Protein AF-A0A094FF35-F1 (afdb_monomer_lite)

Structure (mmCIF, N/CA/C/O backbone):
data_AF-A0A094FF35-F1
#
_entry.id   AF-A0A094FF35-F1
#
loop_
_atom_site.group_PDB
_atom_site.id
_atom_site.type_symbol
_atom_site.label_atom_id
_atom_site.label_alt_id
_atom_site.label_comp_id
_atom_site.label_asym_id
_atom_site.label_entity_id
_atom_site.label_seq_id
_atom_site.pdbx_PDB_ins_code
_atom_site.Cartn_x
_atom_site.Cartn_y
_atom_site.Cartn_z
_atom_site.occupancy
_atom_site.B_iso_or_equiv
_atom_site.auth_seq_id
_atom_site.auth_comp_id
_atom_site.auth_asym_id
_atom_site.auth_atom_id
_atom_site.pdbx_PDB_model_num
ATOM 1 N N . MET A 1 1 ? 29.610 -7.986 -21.794 1.00 39.69 1 MET A N 1
ATOM 2 C CA . MET A 1 1 ? 28.383 -8.686 -21.351 1.00 39.69 1 MET A CA 1
ATOM 3 C C . MET A 1 1 ? 28.450 -9.015 -19.856 1.00 39.69 1 MET A C 1
ATOM 5 O O . MET A 1 1 ? 28.605 -10.167 -19.487 1.00 39.69 1 MET A O 1
ATOM 9 N N . ALA A 1 2 ? 28.342 -7.994 -19.000 1.00 33.25 2 ALA A N 1
ATOM 10 C CA . ALA A 1 2 ? 28.207 -8.123 -17.538 1.00 33.25 2 ALA A CA 1
ATOM 11 C C . ALA A 1 2 ? 26.961 -7.360 -17.018 1.00 33.25 2 ALA A C 1
ATOM 13 O O . ALA A 1 2 ? 26.784 -7.175 -15.821 1.00 33.25 2 ALA A O 1
ATOM 14 N N . GLU A 1 3 ? 26.089 -6.910 -17.932 1.00 39.88 3 GLU A N 1
ATOM 15 C CA . GLU A 1 3 ? 25.031 -5.916 -17.679 1.00 39.88 3 GLU A CA 1
ATOM 16 C C . GLU A 1 3 ? 23.636 -6.491 -17.375 1.00 39.88 3 GLU A C 1
ATOM 18 O O . GLU A 1 3 ? 22.687 -5.731 -17.229 1.00 39.88 3 GLU A O 1
ATOM 23 N N . LEU A 1 4 ? 23.484 -7.811 -17.229 1.00 45.28 4 LEU A N 1
ATOM 24 C CA . LEU A 1 4 ? 22.190 -8.424 -16.875 1.00 45.28 4 LEU A CA 1
ATOM 25 C C . LEU A 1 4 ? 22.216 -9.185 -15.543 1.00 45.28 4 LEU A C 1
ATOM 27 O O . LEU A 1 4 ? 21.201 -9.240 -14.858 1.00 45.28 4 LEU A O 1
ATOM 31 N N . ALA A 1 5 ? 23.370 -9.703 -15.114 1.00 39.41 5 ALA A N 1
ATOM 32 C CA . ALA A 1 5 ? 23.470 -10.453 -13.859 1.00 39.41 5 ALA A CA 1
ATOM 33 C C . ALA A 1 5 ? 23.354 -9.550 -12.613 1.00 39.41 5 ALA A C 1
ATOM 35 O O . ALA A 1 5 ? 22.704 -9.932 -11.641 1.00 39.41 5 ALA A O 1
ATOM 36 N N . ALA A 1 6 ? 23.912 -8.331 -12.660 1.00 43.16 6 ALA A N 1
ATOM 37 C CA . ALA A 1 6 ? 23.749 -7.338 -11.592 1.00 43.16 6 ALA A CA 1
ATOM 38 C C . ALA A 1 6 ? 22.295 -6.842 -11.482 1.00 43.16 6 ALA A C 1
ATOM 40 O O . ALA A 1 6 ? 21.809 -6.594 -10.382 1.00 43.16 6 ALA A O 1
ATOM 41 N N . SER A 1 7 ? 21.577 -6.777 -12.608 1.00 58.72 7 SER A N 1
ATOM 42 C CA . SER A 1 7 ? 20.158 -6.415 -12.656 1.00 58.72 7 SER A CA 1
ATOM 43 C C . SER A 1 7 ? 19.282 -7.505 -12.039 1.00 58.72 7 SER A C 1
ATOM 45 O O . SER A 1 7 ? 18.402 -7.191 -11.251 1.00 58.72 7 SER A O 1
ATOM 47 N N . VAL A 1 8 ? 19.555 -8.787 -12.316 1.00 58.72 8 VAL A N 1
ATOM 48 C CA . 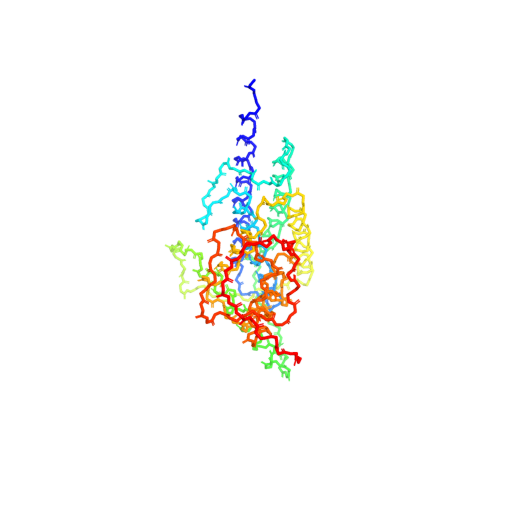VAL A 1 8 ? 18.803 -9.909 -11.719 1.00 58.72 8 VAL A CA 1
ATOM 49 C C . VAL A 1 8 ? 19.046 -10.010 -10.210 1.00 58.72 8 VAL A C 1
ATOM 51 O O . VAL A 1 8 ? 18.090 -10.168 -9.453 1.00 58.72 8 VAL A O 1
ATOM 54 N N . LEU A 1 9 ? 20.295 -9.853 -9.751 1.00 58.72 9 LEU A N 1
ATOM 55 C CA . LEU A 1 9 ? 20.605 -9.846 -8.315 1.00 58.72 9 LEU A CA 1
ATOM 56 C C . LEU A 1 9 ? 19.977 -8.632 -7.606 1.00 58.72 9 LEU A C 1
ATOM 58 O O . LEU A 1 9 ? 19.455 -8.763 -6.500 1.00 58.72 9 LEU A O 1
ATOM 62 N N . GLY A 1 10 ? 19.972 -7.467 -8.266 1.00 75.94 10 GLY A N 1
ATOM 63 C CA . GLY A 1 10 ? 19.306 -6.260 -7.781 1.00 75.94 10 GLY A CA 1
ATOM 64 C C . GLY A 1 10 ? 17.789 -6.427 -7.664 1.00 75.94 10 GLY A C 1
ATOM 65 O O . GLY A 1 10 ? 17.227 -6.098 -6.625 1.00 75.94 10 GLY A O 1
ATOM 66 N N . ILE A 1 11 ? 17.134 -7.002 -8.679 1.00 82.25 11 ILE A N 1
ATOM 67 C CA . ILE A 1 11 ? 15.680 -7.239 -8.692 1.00 82.25 11 ILE A CA 1
ATOM 68 C C . ILE A 1 11 ? 15.272 -8.262 -7.628 1.00 82.25 11 ILE A C 1
ATOM 70 O O . ILE A 1 11 ? 14.310 -8.027 -6.901 1.00 82.25 11 ILE A O 1
ATOM 74 N N . ALA A 1 12 ? 16.029 -9.352 -7.464 1.00 83.75 12 ALA A N 1
ATOM 75 C CA . ALA A 1 12 ? 15.788 -10.308 -6.383 1.00 83.75 12 ALA A CA 1
ATOM 76 C C . ALA A 1 12 ? 15.905 -9.641 -4.997 1.00 83.75 12 ALA A C 1
ATOM 78 O O . ALA A 1 12 ? 15.113 -9.925 -4.096 1.00 83.75 12 ALA A O 1
ATOM 79 N N . GLY A 1 13 ? 16.848 -8.704 -4.840 1.00 84.88 13 GLY A N 1
ATOM 80 C CA . GLY A 1 13 ? 16.961 -7.858 -3.652 1.00 84.88 13 GLY A CA 1
ATOM 81 C C . GLY A 1 13 ? 15.718 -6.993 -3.421 1.00 84.88 13 GLY A C 1
ATOM 82 O O . GLY A 1 13 ? 15.186 -6.983 -2.312 1.00 84.88 13 GLY A O 1
ATOM 83 N N . VAL A 1 14 ? 15.210 -6.328 -4.465 1.00 88.88 14 VAL A N 1
ATOM 84 C CA . VAL A 1 14 ? 13.964 -5.540 -4.406 1.00 88.88 14 VAL A CA 1
ATOM 85 C C . VAL A 1 14 ? 12.784 -6.420 -3.987 1.00 88.88 14 VAL A C 1
ATOM 87 O O . VAL A 1 14 ? 12.056 -6.061 -3.064 1.00 88.88 14 VAL A O 1
ATOM 90 N N . ALA A 1 15 ? 12.614 -7.585 -4.618 1.00 89.06 15 ALA A N 1
ATOM 91 C CA . ALA A 1 15 ? 11.530 -8.516 -4.314 1.00 89.06 15 ALA A CA 1
ATOM 92 C C . ALA A 1 15 ? 11.607 -9.041 -2.869 1.00 89.06 15 ALA A C 1
ATOM 94 O O . ALA A 1 15 ? 10.588 -9.126 -2.190 1.00 89.06 15 ALA A O 1
ATOM 95 N N . SER A 1 16 ? 12.808 -9.331 -2.360 1.00 89.88 16 SER A N 1
ATOM 96 C CA . SER A 1 16 ? 13.011 -9.739 -0.962 1.00 89.88 16 SER A CA 1
ATOM 97 C C . SER A 1 16 ? 12.598 -8.643 0.028 1.00 89.88 16 SER A C 1
ATOM 99 O O . SER A 1 16 ? 11.833 -8.895 0.961 1.00 89.88 16 SER A O 1
ATOM 101 N N . VAL A 1 17 ? 13.038 -7.399 -0.202 1.00 92.31 17 VAL A N 1
ATOM 102 C CA . VAL A 1 17 ? 12.645 -6.244 0.624 1.00 92.31 17 VAL A CA 1
ATOM 103 C C . VAL A 1 17 ? 11.133 -6.021 0.564 1.00 92.31 17 VAL A C 1
ATOM 105 O O . VAL A 1 17 ? 10.506 -5.804 1.598 1.00 92.31 17 VAL A O 1
ATOM 108 N N . LEU A 1 18 ? 10.532 -6.128 -0.624 1.00 93.62 18 LEU A N 1
ATOM 109 C CA . LEU A 1 18 ? 9.088 -6.024 -0.815 1.00 93.62 18 LEU A CA 1
ATOM 110 C C . LEU A 1 18 ? 8.329 -7.073 0.009 1.00 93.62 18 LEU A C 1
ATOM 112 O O . LEU A 1 18 ? 7.385 -6.721 0.707 1.00 93.62 18 LEU A O 1
ATOM 116 N N . GLN A 1 19 ? 8.735 -8.344 -0.038 1.00 93.31 19 GLN A N 1
ATOM 117 C CA . GLN A 1 19 ? 8.070 -9.407 0.725 1.00 93.31 19 GLN A CA 1
ATOM 118 C C . GLN A 1 19 ? 8.152 -9.154 2.233 1.00 93.31 19 GLN A C 1
ATOM 120 O O . GLN A 1 19 ? 7.152 -9.297 2.939 1.00 93.31 19 GLN A O 1
ATOM 125 N N . ASN A 1 20 ? 9.310 -8.700 2.721 1.00 93.19 20 ASN A N 1
ATOM 126 C CA . ASN A 1 20 ? 9.456 -8.310 4.121 1.00 93.19 20 ASN A CA 1
ATOM 127 C C . ASN A 1 20 ? 8.555 -7.121 4.474 1.00 93.19 20 ASN A C 1
ATOM 129 O O . ASN A 1 20 ? 7.891 -7.154 5.503 1.00 93.19 20 ASN A O 1
ATOM 133 N N . LEU A 1 21 ? 8.472 -6.101 3.616 1.00 94.81 21 LEU A N 1
ATOM 134 C CA . LEU A 1 21 ? 7.566 -4.968 3.810 1.00 94.81 21 LEU A CA 1
ATOM 135 C C . LEU A 1 21 ? 6.092 -5.408 3.856 1.00 94.81 21 LEU A C 1
ATOM 137 O O . LEU A 1 21 ? 5.350 -4.986 4.743 1.00 94.81 21 LEU A O 1
ATOM 141 N N . LEU A 1 22 ? 5.662 -6.280 2.940 1.00 93.25 22 LEU A N 1
ATOM 142 C CA . LEU A 1 22 ? 4.309 -6.841 2.953 1.00 93.25 22 LEU A CA 1
ATOM 143 C C . LEU A 1 22 ? 4.040 -7.631 4.242 1.00 93.25 22 LEU A C 1
ATOM 145 O O . LEU A 1 22 ? 2.919 -7.610 4.749 1.00 93.25 22 LEU A O 1
ATOM 149 N N . GLN A 1 23 ? 5.055 -8.288 4.807 1.00 91.31 23 GLN A N 1
ATOM 150 C CA . GLN A 1 23 ? 4.944 -8.913 6.121 1.00 91.31 23 GLN A CA 1
ATOM 151 C C . GLN A 1 23 ? 4.819 -7.875 7.246 1.00 91.31 23 GLN A C 1
ATOM 153 O O . GLN A 1 23 ? 3.962 -8.043 8.110 1.00 91.31 23 GLN A O 1
ATOM 158 N N . CYS A 1 24 ? 5.567 -6.767 7.202 1.00 91.19 24 CYS A N 1
ATOM 159 C CA . CYS A 1 24 ? 5.437 -5.683 8.180 1.00 91.19 24 CYS A CA 1
ATOM 160 C C . CYS A 1 24 ? 4.017 -5.096 8.210 1.00 91.19 24 CYS A C 1
ATOM 162 O O . CYS A 1 24 ? 3.502 -4.824 9.294 1.00 91.19 24 CYS A O 1
ATOM 164 N N . TYR A 1 25 ? 3.363 -4.932 7.051 1.00 91.88 25 TYR A N 1
ATOM 165 C CA . TYR A 1 25 ? 1.952 -4.529 6.996 1.00 91.88 25 TYR A CA 1
ATOM 166 C C . TYR A 1 25 ? 1.044 -5.551 7.688 1.00 91.88 25 TYR A C 1
ATOM 168 O O . TYR A 1 25 ? 0.202 -5.175 8.499 1.00 91.88 25 TYR A O 1
ATOM 176 N N . LYS A 1 26 ? 1.236 -6.852 7.442 1.00 88.06 26 LYS A N 1
ATOM 177 C CA . LYS A 1 26 ? 0.445 -7.903 8.109 1.00 88.06 26 LYS A CA 1
ATOM 178 C C . LYS A 1 26 ? 0.635 -7.901 9.622 1.00 88.06 26 LYS A C 1
ATOM 180 O O . LYS A 1 26 ? -0.338 -8.074 10.355 1.00 88.06 26 LYS A O 1
ATOM 185 N N . ASP A 1 27 ? 1.865 -7.706 10.084 1.00 85.62 27 ASP A N 1
ATOM 186 C CA . ASP A 1 27 ? 2.181 -7.639 11.510 1.00 85.62 27 ASP A CA 1
ATOM 187 C C . ASP A 1 27 ? 1.514 -6.416 12.160 1.00 85.62 27 ASP A C 1
ATOM 189 O O . ASP A 1 27 ? 0.909 -6.551 13.225 1.00 85.62 27 ASP A O 1
ATOM 193 N N . PHE A 1 28 ? 1.489 -5.275 11.461 1.00 85.38 28 PHE A N 1
ATOM 194 C CA . PHE A 1 28 ? 0.784 -4.059 11.886 1.00 85.38 28 PHE A CA 1
ATOM 195 C C . PHE A 1 28 ? -0.724 -4.288 12.037 1.00 85.38 28 PHE A C 1
ATOM 197 O O . PHE A 1 28 ? -1.351 -3.834 12.993 1.00 85.38 28 PHE A O 1
ATOM 204 N N . LEU A 1 29 ? -1.325 -5.051 11.121 1.00 79.00 29 LEU A N 1
ATOM 205 C CA . LEU A 1 29 ? -2.755 -5.371 11.139 1.00 79.00 29 LEU A CA 1
ATOM 206 C C . LEU A 1 29 ? -3.130 -6.468 12.146 1.00 79.00 29 LEU A C 1
ATOM 208 O O . LEU A 1 29 ? -4.313 -6.661 12.435 1.00 79.00 29 LEU A O 1
ATOM 212 N N . ARG A 1 30 ? -2.150 -7.194 12.698 1.00 73.62 30 ARG A N 1
ATOM 213 C CA . ARG A 1 30 ? -2.378 -8.262 13.686 1.00 73.62 30 ARG A CA 1
ATOM 214 C C . ARG A 1 30 ? -2.758 -7.720 15.070 1.00 73.62 30 ARG A C 1
ATOM 216 O O . ARG A 1 30 ? -3.175 -8.496 15.935 1.00 73.62 30 ARG A O 1
ATOM 223 N N . ALA A 1 31 ? -2.630 -6.413 15.266 1.00 58.03 31 ALA A N 1
ATOM 224 C CA . ALA A 1 31 ? -2.899 -5.702 16.503 1.00 58.03 31 ALA A CA 1
ATOM 225 C C . ALA A 1 31 ? -4.386 -5.875 16.940 1.00 58.03 31 ALA A C 1
ATOM 227 O O . ALA A 1 31 ? -5.308 -5.647 16.157 1.00 58.03 31 ALA A O 1
ATOM 228 N N . ARG A 1 32 ? -4.641 -6.341 18.180 1.00 58.00 32 ARG A N 1
ATOM 229 C CA . ARG A 1 32 ? -5.983 -6.706 18.699 1.00 58.00 32 ARG A CA 1
ATOM 230 C C . ARG A 1 32 ? -6.540 -5.710 19.721 1.00 58.00 32 ARG A C 1
ATOM 232 O O . ARG A 1 32 ? -5.800 -5.199 20.546 1.00 58.00 32 ARG A O 1
ATOM 239 N N . ASP A 1 33 ? -7.866 -5.529 19.678 1.00 54.97 33 ASP A N 1
ATOM 240 C CA . ASP A 1 33 ? -8.713 -4.719 20.576 1.00 54.97 33 ASP A CA 1
ATOM 241 C C . ASP A 1 33 ? -8.165 -3.323 20.918 1.00 54.97 33 ASP A C 1
ATOM 243 O O . ASP A 1 33 ? -8.129 -2.902 22.077 1.00 54.97 33 ASP A O 1
ATOM 247 N N . PHE A 1 34 ? -7.790 -2.580 19.880 1.00 61.25 34 PHE A N 1
ATOM 248 C CA . PHE A 1 34 ? -7.390 -1.185 20.004 1.00 61.25 34 PHE A CA 1
ATOM 249 C C . PHE A 1 34 ? -8.583 -0.214 19.975 1.00 61.25 34 PHE A C 1
ATOM 251 O O . PHE A 1 34 ? -9.673 -0.567 19.502 1.00 61.25 34 PHE A O 1
ATOM 258 N N . PRO A 1 35 ? -8.404 1.010 20.509 1.00 65.19 35 PRO A N 1
ATOM 259 C CA . PRO A 1 35 ? -9.403 2.070 20.433 1.00 65.19 35 PRO A CA 1
ATOM 260 C C . PRO A 1 35 ? -9.765 2.435 18.985 1.00 65.19 35 PRO A C 1
ATOM 262 O O . PRO A 1 35 ? -9.036 2.153 18.038 1.00 65.19 35 PRO A O 1
ATOM 265 N N . GLN A 1 36 ? -10.919 3.086 18.828 1.00 67.88 36 GLN A N 1
ATOM 266 C CA . GLN A 1 36 ? -11.499 3.499 17.544 1.00 67.88 36 GLN A CA 1
ATOM 267 C C . GLN A 1 36 ? -10.540 4.310 16.653 1.00 67.88 36 GLN A C 1
ATOM 269 O O . GLN A 1 36 ? -10.594 4.182 15.429 1.00 67.88 36 GLN A O 1
ATOM 274 N N . SER A 1 37 ? -9.647 5.110 17.242 1.00 67.25 37 SER A N 1
ATOM 275 C CA . SER A 1 37 ? -8.626 5.850 16.496 1.00 67.25 37 SER A CA 1
ATOM 276 C C . SER A 1 37 ? -7.696 4.922 15.708 1.00 67.25 37 SER A C 1
ATOM 278 O O . SER A 1 37 ? -7.440 5.168 14.527 1.00 67.25 37 SER A O 1
ATOM 280 N N . LEU A 1 38 ? -7.301 3.778 16.279 1.00 78.44 38 LEU A N 1
ATOM 281 C CA . LEU A 1 38 ? -6.446 2.819 15.583 1.00 78.44 38 LEU A CA 1
ATOM 282 C C . LEU A 1 38 ? -7.170 2.101 14.437 1.00 78.44 38 LEU A C 1
ATOM 284 O O . LEU A 1 38 ? -6.528 1.770 13.447 1.00 78.44 38 LEU A O 1
ATOM 288 N N . THR A 1 39 ? -8.493 1.905 14.491 1.00 82.38 39 THR A N 1
ATOM 289 C CA . THR A 1 39 ? -9.238 1.300 13.366 1.00 82.38 39 THR A CA 1
ATOM 290 C C . THR A 1 39 ? -9.018 2.084 12.070 1.00 82.38 39 THR A C 1
ATOM 292 O O . THR A 1 39 ? -8.869 1.491 11.000 1.00 82.38 39 THR A O 1
ATOM 295 N N . THR A 1 40 ? -8.965 3.416 12.162 1.00 86.94 40 THR A N 1
ATOM 296 C CA . THR A 1 40 ? -8.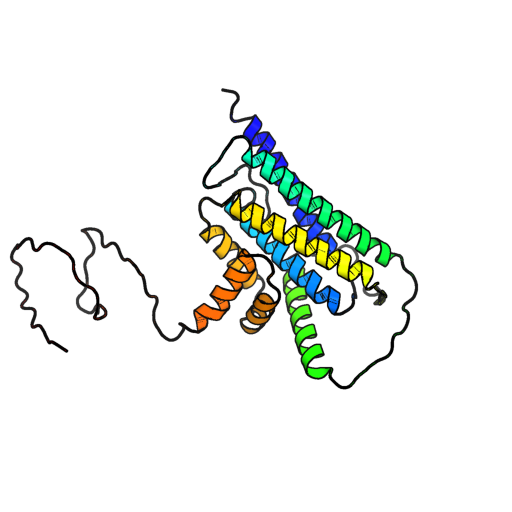658 4.291 11.024 1.00 86.94 40 THR A CA 1
ATOM 297 C C . THR A 1 40 ? -7.244 4.042 10.503 1.00 86.94 40 THR A C 1
ATOM 299 O O . THR A 1 40 ? -7.071 3.825 9.305 1.00 86.94 40 THR A O 1
ATOM 302 N N . LEU A 1 41 ? -6.253 3.998 11.396 1.00 88.50 41 LEU A N 1
ATOM 303 C CA . LEU A 1 41 ? -4.848 3.765 11.045 1.00 88.50 41 LEU A CA 1
ATOM 304 C C . LEU A 1 41 ? -4.623 2.372 10.449 1.00 88.50 41 LEU A C 1
ATOM 306 O O . LEU A 1 41 ? -3.909 2.224 9.462 1.00 88.50 41 LEU A O 1
ATOM 310 N N . MET A 1 42 ? -5.287 1.347 10.980 1.00 88.56 42 MET A N 1
ATOM 311 C CA . MET A 1 42 ? -5.258 -0.008 10.426 1.00 88.56 42 MET A CA 1
ATOM 312 C C . MET A 1 42 ? -5.876 -0.048 9.030 1.00 88.56 42 MET A C 1
ATOM 314 O O . MET A 1 42 ? -5.330 -0.682 8.128 1.00 88.56 42 MET A O 1
ATOM 318 N N . LEU A 1 43 ? -6.996 0.647 8.818 1.00 90.00 43 LEU A N 1
ATOM 319 C CA . LEU A 1 43 ? -7.605 0.723 7.495 1.00 90.00 43 LEU A CA 1
ATOM 320 C C . LEU A 1 43 ? -6.685 1.455 6.507 1.00 90.00 43 LEU A C 1
ATOM 322 O O . LEU A 1 43 ? -6.483 0.960 5.403 1.00 90.00 43 LEU A O 1
ATOM 326 N N . GLN A 1 44 ? -6.064 2.565 6.907 1.00 92.88 44 GLN A N 1
ATOM 327 C CA . GLN A 1 44 ? -5.063 3.267 6.096 1.00 92.88 44 GLN A CA 1
ATOM 328 C C . GLN A 1 44 ? -3.871 2.371 5.748 1.00 92.88 44 GLN A C 1
ATOM 330 O O . GLN A 1 44 ? -3.522 2.254 4.575 1.00 92.88 44 GLN A O 1
ATOM 335 N N . ALA A 1 45 ? -3.293 1.678 6.731 1.00 93.06 45 ALA A N 1
ATOM 336 C CA . ALA A 1 45 ? -2.202 0.730 6.511 1.00 93.06 45 ALA A CA 1
ATOM 337 C C . ALA A 1 45 ? -2.600 -0.390 5.538 1.00 93.06 45 ALA A C 1
ATOM 339 O O . ALA A 1 45 ? -1.812 -0.769 4.678 1.00 93.06 45 ALA A O 1
ATOM 340 N N . THR A 1 46 ? -3.845 -0.865 5.612 1.00 92.12 46 THR A N 1
ATOM 341 C CA . THR A 1 46 ? -4.383 -1.869 4.684 1.00 92.12 46 THR A CA 1
ATOM 342 C C . THR A 1 46 ? -4.496 -1.331 3.253 1.00 92.12 46 THR A C 1
ATOM 344 O O . THR A 1 46 ? -4.163 -2.019 2.288 1.00 92.12 46 THR A O 1
ATOM 347 N N . LEU A 1 47 ? -4.948 -0.084 3.088 1.00 94.25 47 LEU A N 1
ATOM 348 C CA . LEU A 1 47 ? -5.026 0.559 1.773 1.00 94.25 47 LEU A CA 1
ATOM 349 C C . LEU A 1 47 ? -3.632 0.796 1.177 1.00 94.25 47 LEU A C 1
ATOM 351 O O . LEU A 1 47 ? -3.459 0.607 -0.030 1.00 94.25 47 LEU A O 1
ATOM 355 N N . LEU A 1 48 ? -2.651 1.142 2.016 1.00 95.56 48 LEU A N 1
ATOM 356 C CA . LEU A 1 48 ? -1.240 1.277 1.643 1.00 95.56 48 LEU A CA 1
ATOM 357 C C . LEU A 1 48 ? -0.613 -0.072 1.270 1.00 95.56 48 LEU A C 1
ATOM 359 O O . LEU A 1 48 ? 0.129 -0.142 0.290 1.00 95.56 48 LEU A O 1
ATOM 363 N N . GLU A 1 49 ? -0.940 -1.150 1.986 1.00 94.75 49 GLU A N 1
ATOM 364 C CA . GLU A 1 49 ? -0.538 -2.512 1.621 1.00 94.75 49 GLU A CA 1
ATOM 365 C C . GLU A 1 49 ? -1.081 -2.876 0.231 1.00 94.75 49 GLU A C 1
ATOM 367 O O . GLU A 1 49 ? -0.326 -3.330 -0.630 1.00 94.75 49 GLU A O 1
ATOM 372 N N . ASN A 1 50 ? -2.373 -2.631 -0.021 1.00 93.88 50 ASN A N 1
ATOM 373 C CA . ASN A 1 50 ? -2.985 -2.902 -1.323 1.00 93.88 50 ASN A CA 1
ATOM 374 C C . ASN A 1 50 ? -2.356 -2.046 -2.437 1.00 93.88 50 ASN A C 1
ATOM 376 O O . ASN A 1 50 ? -2.089 -2.543 -3.529 1.00 93.88 50 ASN A O 1
ATOM 380 N N . SER A 1 51 ? -2.048 -0.779 -2.142 1.00 94.81 51 SER A N 1
ATOM 381 C CA . SER A 1 51 ? -1.362 0.137 -3.062 1.00 94.81 51 SER A CA 1
ATOM 382 C C . SER A 1 51 ? 0.042 -0.372 -3.399 1.00 94.81 51 SER A C 1
ATOM 384 O O . SER A 1 51 ? 0.384 -0.512 -4.574 1.00 94.81 51 SER A O 1
ATOM 386 N N . THR A 1 52 ? 0.807 -0.787 -2.388 1.00 96.06 52 THR A N 1
ATOM 387 C CA . THR A 1 52 ? 2.146 -1.377 -2.542 1.00 96.06 52 THR A CA 1
ATOM 388 C C . THR A 1 52 ? 2.110 -2.660 -3.371 1.00 96.06 52 THR A C 1
ATOM 390 O O . THR A 1 52 ? 2.923 -2.825 -4.279 1.00 96.06 52 THR A O 1
ATOM 393 N N . ARG A 1 53 ? 1.144 -3.552 -3.105 1.00 94.56 53 ARG A N 1
ATOM 394 C CA . ARG A 1 53 ? 0.943 -4.791 -3.869 1.00 94.56 53 ARG A CA 1
ATOM 395 C C . ARG A 1 53 ? 0.620 -4.498 -5.333 1.00 94.56 53 ARG A C 1
ATOM 397 O O . ARG A 1 53 ? 1.285 -5.024 -6.216 1.00 94.56 53 ARG A O 1
ATOM 404 N N . SER A 1 54 ? -0.339 -3.606 -5.585 1.00 94.44 54 SER A N 1
ATOM 405 C CA . SER A 1 54 ? -0.728 -3.229 -6.949 1.00 94.44 54 SER A CA 1
ATOM 406 C C . SER A 1 54 ? 0.419 -2.581 -7.732 1.00 94.44 54 SER A C 1
ATOM 408 O O . SER A 1 54 ? 0.596 -2.873 -8.912 1.00 94.44 54 SER A O 1
ATOM 410 N N . TRP A 1 55 ? 1.234 -1.744 -7.077 1.00 95.69 55 TRP A N 1
ATOM 411 C CA . TRP A 1 55 ? 2.446 -1.187 -7.677 1.00 95.69 55 TRP A CA 1
ATOM 412 C C . TRP A 1 55 ? 3.418 -2.307 -8.049 1.00 95.69 55 TRP A C 1
ATOM 414 O O . TRP A 1 55 ? 3.872 -2.363 -9.187 1.00 95.69 55 TRP A O 1
ATOM 424 N N . ALA A 1 56 ? 3.697 -3.221 -7.116 1.00 94.44 56 ALA A N 1
ATOM 425 C CA . ALA A 1 56 ? 4.643 -4.311 -7.316 1.00 94.44 56 ALA A CA 1
ATOM 426 C C . ALA A 1 56 ? 4.222 -5.281 -8.431 1.00 94.44 56 ALA A C 1
ATOM 428 O O . ALA A 1 56 ? 5.076 -5.723 -9.202 1.00 94.44 56 ALA A O 1
ATOM 429 N N . GLU A 1 57 ? 2.926 -5.579 -8.542 1.00 93.94 57 GLU A N 1
ATOM 430 C CA . GLU A 1 57 ? 2.358 -6.333 -9.664 1.00 93.94 57 GLU A CA 1
ATOM 431 C C . GLU A 1 57 ? 2.560 -5.581 -10.987 1.00 93.94 57 GLU A C 1
ATOM 433 O O . GLU A 1 57 ? 3.093 -6.140 -11.946 1.00 93.94 57 GLU A O 1
ATOM 438 N N . ALA A 1 58 ? 2.229 -4.286 -11.030 1.00 93.00 58 ALA A N 1
ATOM 439 C CA . ALA A 1 58 ? 2.337 -3.475 -12.242 1.00 93.00 58 ALA A CA 1
ATOM 440 C C . ALA A 1 58 ? 3.785 -3.271 -12.719 1.00 93.00 58 ALA A C 1
ATOM 442 O O . ALA A 1 58 ? 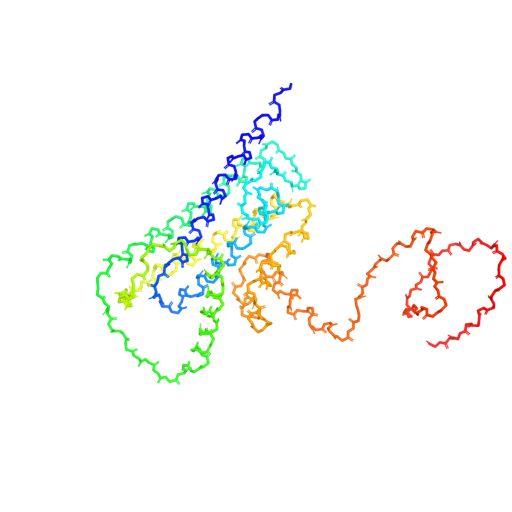4.045 -3.223 -13.922 1.00 93.00 58 ALA A O 1
ATOM 443 N N . VAL A 1 59 ? 4.750 -3.192 -11.796 1.00 93.25 59 VAL A N 1
ATOM 444 C CA . VAL A 1 59 ? 6.179 -3.163 -12.142 1.00 93.25 59 VAL A CA 1
ATOM 445 C C . VAL A 1 59 ? 6.778 -4.562 -12.324 1.00 93.25 59 VAL A C 1
ATOM 447 O O . VAL A 1 59 ? 7.974 -4.680 -12.571 1.00 93.25 59 VAL A O 1
ATOM 450 N N . GLY A 1 60 ? 5.988 -5.635 -12.238 1.00 89.81 60 GLY A N 1
ATOM 451 C CA . GLY A 1 60 ? 6.438 -7.001 -12.511 1.00 89.81 60 GLY A CA 1
ATOM 452 C C . GLY A 1 60 ? 7.395 -7.590 -11.470 1.00 89.81 60 GLY A C 1
ATOM 453 O O . GLY A 1 60 ? 8.145 -8.505 -11.802 1.00 89.81 60 GLY A O 1
ATOM 454 N N . LEU A 1 61 ? 7.382 -7.087 -10.232 1.00 90.94 61 LEU A N 1
ATOM 455 C CA . LEU A 1 61 ? 8.147 -7.644 -9.105 1.00 90.94 61 LEU A CA 1
ATOM 456 C C . LEU A 1 61 ? 7.444 -8.834 -8.448 1.00 90.94 61 LEU A C 1
ATOM 458 O O . LEU A 1 61 ? 8.072 -9.607 -7.724 1.00 90.94 61 LEU A O 1
ATOM 462 N N . MET A 1 62 ? 6.142 -8.979 -8.679 1.00 92.38 62 MET A N 1
ATOM 463 C CA . MET A 1 62 ? 5.350 -10.108 -8.212 1.00 92.38 62 MET A CA 1
ATOM 464 C C . MET A 1 62 ? 4.184 -10.390 -9.155 1.00 92.38 62 MET A C 1
ATOM 466 O O . MET A 1 62 ? 3.775 -9.516 -9.917 1.00 92.38 62 MET A O 1
ATOM 470 N N . ASP A 1 63 ? 3.670 -11.613 -9.115 1.00 88.75 63 ASP A N 1
ATOM 471 C CA . ASP A 1 63 ? 2.431 -11.972 -9.797 1.00 88.75 63 ASP A CA 1
ATOM 472 C C . ASP A 1 63 ? 1.203 -11.727 -8.907 1.00 88.75 63 ASP A C 1
ATOM 474 O O . ASP A 1 63 ? 1.311 -11.401 -7.723 1.00 88.75 63 ASP A O 1
ATOM 478 N N . HIS A 1 64 ? 0.019 -11.951 -9.477 1.00 84.81 64 HIS A N 1
ATOM 479 C CA . HIS A 1 64 ? -1.255 -11.787 -8.777 1.00 84.81 64 HIS A CA 1
ATOM 480 C C . HIS A 1 64 ? -1.431 -12.727 -7.567 1.00 84.81 64 HIS A C 1
ATOM 482 O O . HIS A 1 64 ? -2.279 -12.497 -6.708 1.00 84.81 64 HIS A O 1
ATOM 488 N N . SER A 1 65 ? -0.645 -13.806 -7.479 1.00 83.69 65 SER A N 1
ATOM 489 C CA . SER A 1 65 ? -0.688 -14.740 -6.349 1.00 83.69 65 SER A CA 1
ATOM 490 C C . SER A 1 65 ? 0.165 -14.286 -5.161 1.00 83.69 65 SER A C 1
ATOM 492 O O . SER A 1 65 ? 0.064 -14.867 -4.078 1.00 83.69 65 SER A O 1
ATOM 494 N N . GLY A 1 66 ? 1.001 -13.256 -5.330 1.00 82.75 66 GLY A N 1
ATOM 495 C CA . GLY A 1 66 ? 1.990 -12.873 -4.325 1.00 82.75 66 GLY A CA 1
ATOM 496 C C . GLY A 1 66 ? 3.393 -13.409 -4.586 1.00 82.75 66 GLY A C 1
ATOM 497 O O . GLY A 1 66 ? 4.305 -13.069 -3.827 1.00 82.75 66 GLY A O 1
ATOM 498 N N . ALA A 1 67 ? 3.586 -14.246 -5.609 1.00 86.50 67 ALA A N 1
ATOM 499 C CA . ALA A 1 67 ? 4.868 -14.887 -5.862 1.00 86.50 67 ALA A CA 1
ATOM 500 C C . ALA A 1 67 ? 5.853 -13.889 -6.491 1.00 86.50 67 ALA A C 1
ATOM 502 O O . ALA A 1 67 ? 5.466 -13.123 -7.375 1.00 86.50 67 ALA A O 1
ATOM 503 N N . PRO A 1 68 ? 7.126 -13.870 -6.052 1.00 87.44 68 PRO A N 1
ATOM 504 C CA . PRO A 1 68 ? 8.114 -12.942 -6.582 1.00 87.44 68 PRO A CA 1
ATOM 505 C C . PRO A 1 68 ? 8.423 -13.249 -8.050 1.00 87.44 68 PRO A C 1
ATOM 507 O O . PRO A 1 68 ? 8.591 -14.403 -8.447 1.00 87.44 68 PRO A O 1
ATOM 510 N N . LEU A 1 69 ? 8.561 -12.191 -8.838 1.00 85.88 69 LEU A N 1
ATOM 511 C CA . LEU A 1 69 ? 8.990 -12.229 -10.228 1.00 85.88 69 LEU A CA 1
ATOM 512 C C . LEU A 1 69 ? 10.339 -11.521 -10.364 1.00 85.88 69 LEU A C 1
ATOM 514 O O . LEU A 1 69 ? 10.685 -10.625 -9.598 1.00 85.88 69 LEU A O 1
ATOM 518 N N . ASN A 1 70 ? 11.106 -11.911 -11.378 1.00 80.88 70 ASN A N 1
ATOM 519 C CA . ASN A 1 70 ? 12.430 -11.345 -11.644 1.00 80.88 70 ASN A CA 1
ATOM 520 C C . ASN A 1 70 ? 12.385 -10.245 -12.718 1.00 80.88 70 ASN A C 1
ATOM 522 O O . ASN A 1 70 ? 13.306 -10.134 -13.528 1.00 80.88 70 ASN A O 1
ATOM 526 N N . MET A 1 71 ? 11.306 -9.456 -12.759 1.00 84.88 71 MET A N 1
ATOM 527 C CA . MET A 1 71 ? 11.132 -8.365 -13.721 1.00 84.88 71 MET A CA 1
ATOM 528 C C . MET A 1 71 ? 11.017 -7.013 -13.011 1.00 84.88 71 MET A C 1
ATOM 530 O O . MET A 1 71 ? 10.652 -6.930 -11.844 1.00 84.88 71 MET A O 1
ATOM 534 N N . PHE A 1 72 ? 11.364 -5.940 -13.723 1.00 88.62 72 PHE A N 1
ATOM 535 C CA . PHE A 1 72 ? 11.172 -4.570 -13.247 1.00 88.62 72 PHE A CA 1
ATOM 536 C C . PHE A 1 72 ? 10.748 -3.666 -14.413 1.00 88.62 72 PHE A C 1
ATOM 538 O O . PHE A 1 72 ? 11.564 -3.103 -15.145 1.00 88.62 72 PHE A O 1
ATOM 545 N N . LEU A 1 73 ? 9.438 -3.629 -14.646 1.00 89.81 73 LEU A N 1
ATOM 546 C CA . LEU A 1 73 ? 8.759 -3.077 -15.814 1.00 89.81 73 LEU A CA 1
ATOM 547 C C . LEU A 1 73 ? 8.323 -1.628 -15.575 1.00 89.81 73 LEU A C 1
ATOM 549 O O . LEU A 1 73 ? 7.142 -1.328 -15.411 1.00 89.81 73 LEU A O 1
ATOM 553 N N . ILE A 1 74 ? 9.291 -0.717 -15.605 1.00 90.94 74 ILE A N 1
ATOM 554 C CA . ILE A 1 74 ? 9.059 0.728 -15.454 1.00 90.94 74 ILE A CA 1
ATOM 555 C C . ILE A 1 74 ? 9.257 1.488 -16.772 1.00 90.94 74 ILE A C 1
ATOM 557 O O . ILE A 1 74 ? 9.927 0.990 -17.682 1.00 90.94 74 ILE A O 1
ATOM 561 N N . GLU A 1 75 ? 8.666 2.682 -16.877 1.00 86.94 75 GLU A N 1
ATOM 562 C CA . GLU A 1 75 ? 8.670 3.522 -18.092 1.00 86.94 75 GLU A CA 1
ATOM 563 C C . GLU A 1 75 ? 10.096 3.898 -18.543 1.00 86.94 75 GLU A C 1
ATOM 565 O O . GLU A 1 75 ? 10.429 3.807 -19.726 1.00 86.94 75 GLU A O 1
ATOM 570 N N . HIS A 1 76 ? 10.976 4.235 -17.593 1.00 84.06 76 HIS A N 1
ATOM 571 C CA . HIS A 1 76 ? 12.350 4.674 -17.863 1.00 84.06 76 HIS A CA 1
ATOM 572 C C . HIS A 1 76 ? 13.379 3.868 -17.056 1.00 84.06 76 HIS A C 1
ATOM 574 O O . HIS A 1 76 ? 13.872 4.362 -16.044 1.00 84.06 76 HIS A O 1
ATOM 580 N N . PRO A 1 77 ? 13.719 2.626 -17.451 1.00 82.88 77 PRO A N 1
ATOM 581 C CA . PRO A 1 77 ? 14.632 1.784 -16.685 1.00 82.88 77 PRO A CA 1
ATOM 582 C C . PRO A 1 77 ? 16.081 2.286 -16.772 1.00 82.88 77 PRO A C 1
ATOM 584 O O . PRO A 1 77 ? 16.667 2.353 -17.850 1.00 82.88 77 PRO A O 1
ATOM 587 N N . THR A 1 78 ? 16.683 2.580 -15.621 1.00 82.81 78 THR A N 1
ATOM 588 C CA . THR A 1 78 ? 18.122 2.840 -15.473 1.00 82.81 78 THR A CA 1
ATOM 589 C C . THR A 1 78 ? 18.767 1.768 -14.592 1.00 82.81 78 THR A C 1
ATOM 591 O O . THR A 1 78 ? 18.078 1.052 -13.859 1.00 82.81 78 THR A O 1
ATOM 594 N N . LYS A 1 79 ? 20.104 1.672 -14.625 1.00 73.19 79 LYS A N 1
ATOM 595 C CA . LYS A 1 79 ? 20.863 0.750 -13.760 1.00 73.19 79 LYS A CA 1
ATOM 596 C C . LYS A 1 79 ? 20.659 1.028 -12.266 1.00 73.19 79 LYS A C 1
ATOM 598 O O . LYS A 1 79 ? 20.750 0.107 -11.464 1.00 73.19 79 LYS A O 1
ATOM 603 N N . GLU A 1 80 ? 20.370 2.274 -11.902 1.00 84.69 80 GLU A N 1
ATOM 604 C CA . GLU A 1 80 ? 20.240 2.712 -10.509 1.00 84.69 80 GLU A CA 1
ATOM 605 C C . GLU A 1 80 ? 18.807 2.566 -9.982 1.00 84.69 80 GLU A C 1
ATOM 607 O O . GLU A 1 80 ? 18.602 2.467 -8.773 1.00 84.69 80 GLU A O 1
ATOM 612 N N . ASN A 1 81 ? 17.805 2.480 -10.865 1.00 88.00 81 ASN A N 1
ATOM 613 C CA . ASN A 1 81 ? 16.400 2.482 -10.452 1.00 88.00 81 ASN A CA 1
ATOM 614 C C . ASN A 1 81 ? 16.040 1.315 -9.529 1.00 88.00 81 ASN A C 1
ATOM 616 O O . ASN A 1 81 ? 15.325 1.517 -8.555 1.00 88.00 81 ASN A O 1
ATOM 620 N N . ALA A 1 82 ? 16.540 0.105 -9.800 1.00 86.25 82 ALA A N 1
ATOM 621 C CA . ALA A 1 82 ? 16.277 -1.047 -8.933 1.00 86.25 82 ALA A CA 1
ATOM 622 C C . ALA A 1 82 ? 16.881 -0.843 -7.532 1.00 86.25 82 ALA A C 1
ATOM 624 O O . ALA A 1 82 ? 16.255 -1.165 -6.525 1.00 86.25 82 ALA A O 1
ATOM 625 N N . GLN A 1 83 ? 18.072 -0.245 -7.451 1.00 88.00 83 GLN A N 1
ATOM 626 C CA . GLN A 1 83 ? 18.717 0.061 -6.177 1.00 88.00 83 GLN A CA 1
ATOM 627 C C . GLN A 1 83 ? 17.951 1.140 -5.404 1.00 88.00 83 GLN A C 1
ATOM 629 O O . GLN A 1 83 ? 17.716 0.981 -4.207 1.00 88.00 83 GLN A O 1
ATOM 634 N N . LEU A 1 84 ? 17.522 2.208 -6.078 1.00 90.69 84 LEU A N 1
ATOM 635 C CA . LEU A 1 84 ? 16.726 3.270 -5.464 1.00 90.69 84 LEU A CA 1
ATOM 636 C C . LEU A 1 84 ? 15.349 2.759 -5.014 1.00 90.69 84 LEU A C 1
ATOM 638 O O . LEU A 1 84 ? 14.903 3.093 -3.918 1.00 90.69 84 LEU A O 1
ATOM 642 N N . ALA A 1 85 ? 14.701 1.895 -5.799 1.00 92.06 85 ALA A N 1
ATOM 643 C CA . ALA A 1 85 ? 13.453 1.246 -5.408 1.00 92.06 85 ALA A CA 1
ATOM 644 C C . ALA A 1 85 ? 13.647 0.371 -4.159 1.00 92.06 85 ALA A C 1
ATOM 646 O O . ALA A 1 85 ? 12.884 0.498 -3.201 1.00 92.06 85 ALA A O 1
ATOM 647 N N . ALA A 1 86 ? 14.708 -0.446 -4.111 1.00 91.75 86 ALA A N 1
ATOM 648 C CA . ALA A 1 86 ? 15.048 -1.240 -2.928 1.00 91.75 86 ALA A CA 1
ATOM 649 C C . ALA A 1 86 ? 15.302 -0.361 -1.693 1.00 91.75 86 ALA A C 1
ATOM 651 O O . ALA A 1 86 ? 14.842 -0.694 -0.602 1.00 91.75 86 ALA A O 1
ATOM 652 N N . GLN A 1 87 ? 16.007 0.764 -1.845 1.00 93.25 87 GLN A N 1
ATOM 653 C CA . GLN A 1 87 ? 16.264 1.709 -0.753 1.00 93.25 87 GLN A CA 1
ATOM 654 C C . GLN A 1 87 ? 14.977 2.354 -0.237 1.00 93.25 87 GLN A C 1
ATOM 656 O O . GLN A 1 87 ? 14.772 2.414 0.976 1.00 93.25 87 GLN A O 1
ATOM 661 N N . THR A 1 88 ? 14.096 2.791 -1.138 1.00 95.44 88 THR A N 1
ATOM 662 C CA . THR A 1 88 ? 12.803 3.373 -0.769 1.00 95.44 88 THR A CA 1
ATOM 663 C C . THR A 1 88 ? 11.923 2.347 -0.058 1.00 95.44 88 THR A C 1
ATOM 665 O O . THR A 1 88 ? 11.428 2.631 1.030 1.00 95.44 88 THR A O 1
ATOM 668 N N . LEU A 1 89 ? 11.803 1.126 -0.589 1.00 95.81 89 LEU A N 1
ATOM 669 C CA . LEU A 1 89 ? 11.061 0.040 0.063 1.00 95.81 89 LEU A CA 1
ATOM 670 C C . LEU A 1 89 ? 11.667 -0.337 1.422 1.00 95.81 89 LEU A C 1
ATOM 672 O O . LEU A 1 89 ? 10.930 -0.533 2.382 1.00 95.81 89 LEU A O 1
ATOM 676 N N . SER A 1 90 ? 12.998 -0.367 1.541 1.00 95.19 90 SER A N 1
ATOM 677 C CA . SER A 1 90 ? 13.687 -0.636 2.814 1.00 95.19 90 SER A CA 1
ATOM 678 C C . SER A 1 90 ? 13.428 0.464 3.841 1.00 95.19 90 SER A C 1
ATOM 680 O O . SER A 1 90 ? 13.361 0.204 5.043 1.00 95.19 90 SER A O 1
ATOM 682 N N . HIS A 1 91 ? 13.291 1.711 3.388 1.00 97.00 91 HIS A N 1
ATOM 683 C CA . HIS A 1 91 ? 12.940 2.822 4.261 1.00 97.00 91 HIS A CA 1
ATOM 684 C C . HIS A 1 91 ? 11.508 2.674 4.780 1.00 97.00 91 HIS A C 1
ATOM 686 O O . HIS A 1 91 ? 11.297 2.758 5.989 1.00 97.00 91 HIS A O 1
ATOM 692 N N . ILE A 1 92 ? 10.555 2.358 3.898 1.00 97.19 92 ILE A N 1
ATOM 693 C CA . ILE A 1 92 ? 9.175 2.052 4.293 1.00 97.19 92 ILE A CA 1
ATOM 694 C C . ILE A 1 92 ? 9.154 0.872 5.276 1.00 97.19 92 ILE A C 1
ATOM 696 O O . ILE A 1 92 ? 8.516 0.953 6.322 1.00 97.19 92 ILE A O 1
ATOM 700 N N . GLN A 1 93 ? 9.900 -0.198 4.992 1.00 95.81 93 GLN A N 1
ATOM 701 C CA . GLN A 1 93 ? 10.001 -1.369 5.864 1.00 95.81 93 GLN A CA 1
ATOM 702 C C . GLN A 1 93 ? 10.491 -0.988 7.266 1.00 95.81 93 GLN A C 1
ATOM 704 O O . GLN A 1 93 ? 9.918 -1.431 8.257 1.00 95.81 93 GLN A O 1
ATOM 709 N N . ARG A 1 94 ? 11.524 -0.142 7.370 1.00 95.94 94 ARG A N 1
ATOM 710 C CA . ARG A 1 94 ? 12.046 0.327 8.661 1.00 95.94 94 ARG A CA 1
ATOM 711 C C . ARG A 1 94 ? 11.004 1.124 9.442 1.00 95.94 94 ARG A C 1
ATOM 713 O O . ARG A 1 94 ? 10.845 0.897 10.634 1.00 95.94 94 ARG A O 1
ATOM 720 N N . LEU A 1 95 ? 10.287 2.022 8.768 1.00 96.00 95 LEU A N 1
ATOM 721 C CA . LEU A 1 95 ? 9.200 2.793 9.371 1.00 96.00 95 LEU A CA 1
ATOM 722 C C . LEU A 1 95 ? 8.106 1.870 9.926 1.00 96.00 95 LEU A C 1
ATOM 724 O O . LEU A 1 95 ? 7.716 2.006 11.083 1.00 96.00 95 LEU A O 1
ATOM 728 N N . MET A 1 96 ? 7.676 0.883 9.137 1.00 94.56 96 MET A N 1
ATOM 729 C CA . MET A 1 96 ? 6.668 -0.090 9.562 1.00 94.56 96 MET A CA 1
ATOM 730 C C . MET A 1 96 ? 7.163 -1.001 10.693 1.00 94.56 96 MET A C 1
ATOM 732 O O . MET A 1 96 ? 6.400 -1.300 11.606 1.00 94.56 96 MET A O 1
ATOM 736 N N . ASN A 1 97 ? 8.435 -1.408 10.687 1.00 93.06 97 ASN A N 1
ATOM 737 C CA . ASN A 1 97 ? 9.028 -2.168 11.790 1.00 93.06 97 ASN A CA 1
ATOM 738 C C . ASN A 1 97 ? 9.019 -1.376 13.098 1.00 93.06 97 ASN A C 1
ATOM 740 O O . ASN A 1 97 ? 8.559 -1.900 14.104 1.00 93.06 97 ASN A O 1
ATOM 744 N N . ASN A 1 98 ? 9.436 -0.110 13.076 1.00 90.69 98 ASN A N 1
ATOM 745 C CA . ASN A 1 98 ? 9.410 0.746 14.265 1.00 90.69 98 ASN A CA 1
ATOM 746 C C . ASN A 1 98 ? 7.975 0.926 14.802 1.00 90.69 98 ASN A C 1
ATOM 748 O O . ASN A 1 98 ? 7.741 0.919 16.012 1.00 90.69 98 ASN A O 1
ATOM 752 N N . ALA A 1 99 ? 6.995 1.055 13.902 1.00 89.88 99 ALA A N 1
ATOM 753 C CA . ALA A 1 99 ? 5.585 1.097 14.275 1.00 89.88 99 ALA A CA 1
ATOM 754 C C . ALA A 1 99 ? 5.112 -0.223 14.908 1.00 89.88 99 ALA A C 1
ATOM 756 O O . ALA A 1 99 ? 4.410 -0.208 15.918 1.00 89.88 99 ALA A O 1
ATOM 757 N N . ASN A 1 100 ? 5.534 -1.366 14.363 1.00 87.88 100 ASN A N 1
ATOM 758 C CA . ASN A 1 100 ? 5.235 -2.685 14.921 1.00 87.88 100 ASN A CA 1
ATOM 759 C C . ASN A 1 100 ? 5.902 -2.914 16.279 1.00 87.88 100 ASN A C 1
ATOM 761 O O . ASN A 1 100 ? 5.291 -3.516 17.155 1.00 87.88 100 ASN A O 1
ATOM 765 N N . GLU A 1 101 ? 7.129 -2.436 16.477 1.00 87.12 101 GLU A N 1
ATOM 766 C CA . GLU A 1 101 ? 7.805 -2.449 17.778 1.00 87.12 101 GLU A CA 1
ATOM 767 C C . GLU A 1 101 ? 7.001 -1.651 18.804 1.00 87.12 101 GLU A C 1
ATOM 769 O O . GLU A 1 101 ? 6.664 -2.190 19.857 1.00 87.12 101 GLU A O 1
ATOM 774 N N . THR A 1 102 ? 6.575 -0.438 18.435 1.00 84.25 102 THR A N 1
ATOM 775 C CA . THR A 1 102 ? 5.706 0.396 19.276 1.00 84.25 102 THR A CA 1
ATOM 776 C C . THR A 1 102 ? 4.416 -0.351 19.622 1.00 84.25 102 THR A C 1
ATOM 778 O O . THR A 1 102 ? 4.060 -0.446 20.787 1.00 84.25 102 THR A O 1
ATOM 781 N N . LEU A 1 103 ? 3.735 -0.972 18.653 1.00 79.50 103 LEU A N 1
ATOM 782 C CA . LEU A 1 103 ? 2.527 -1.771 18.912 1.00 79.50 103 LEU A CA 1
ATOM 783 C C . LEU A 1 103 ? 2.793 -3.005 19.791 1.00 79.50 103 LEU A C 1
ATOM 785 O O . LEU A 1 103 ? 1.942 -3.391 20.596 1.00 79.50 103 LEU A O 1
ATOM 789 N N . ASN A 1 104 ? 3.963 -3.630 19.658 1.00 77.69 104 ASN A N 1
ATOM 790 C CA . ASN A 1 104 ? 4.333 -4.815 20.424 1.00 77.69 104 ASN A CA 1
ATOM 791 C C . ASN A 1 104 ? 4.591 -4.513 21.900 1.00 77.69 104 ASN A C 1
ATOM 793 O O . ASN A 1 104 ? 4.263 -5.356 22.732 1.00 77.69 104 ASN A O 1
ATOM 797 N N . GLU A 1 105 ? 5.106 -3.334 22.249 1.00 74.81 105 GLU A N 1
ATOM 798 C CA . GLU A 1 105 ? 5.282 -2.915 23.650 1.00 74.81 105 GLU A CA 1
ATOM 799 C C . GLU A 1 105 ? 3.956 -2.955 24.426 1.00 74.81 105 GLU A C 1
ATOM 801 O O . GLU A 1 105 ? 3.895 -3.372 25.585 1.00 74.81 105 GLU A O 1
ATOM 806 N N . TYR A 1 106 ? 2.855 -2.644 23.747 1.00 66.88 106 TYR A N 1
ATOM 807 C CA . TYR A 1 106 ? 1.518 -2.657 24.324 1.00 66.88 106 TYR A CA 1
ATOM 808 C C . TYR A 1 106 ? 0.887 -4.051 24.441 1.00 66.88 106 TYR A C 1
ATOM 810 O O . TYR A 1 106 ? -0.072 -4.220 25.196 1.00 66.88 106 TYR A O 1
ATOM 818 N N . ASN A 1 107 ? 1.449 -5.076 23.788 1.00 57.78 107 ASN A N 1
ATOM 819 C CA . ASN A 1 107 ? 1.066 -6.471 24.040 1.00 57.78 107 ASN A CA 1
ATOM 820 C C . ASN A 1 107 ? 1.489 -6.941 25.448 1.00 57.78 107 ASN A C 1
ATOM 822 O O . ASN A 1 107 ? 0.950 -7.934 25.948 1.00 57.78 107 ASN A O 1
ATOM 826 N N . PHE A 1 108 ? 2.423 -6.228 26.091 1.00 49.78 108 PHE A N 1
ATOM 827 C CA . PHE A 1 108 ? 2.984 -6.563 27.404 1.00 49.78 108 PHE A CA 1
ATOM 828 C C . PHE A 1 108 ? 2.508 -5.652 28.545 1.00 49.78 108 PHE A C 1
ATOM 830 O O . PHE A 1 108 ? 2.793 -5.950 29.704 1.00 49.78 108 PHE A O 1
ATOM 837 N N . ALA A 1 109 ? 1.760 -4.582 28.256 1.00 47.00 109 ALA A N 1
ATOM 838 C CA . ALA A 1 109 ? 1.241 -3.686 29.284 1.00 47.00 109 ALA A CA 1
ATOM 839 C C . ALA A 1 109 ? 0.021 -4.311 29.983 1.00 47.00 109 ALA A C 1
ATOM 841 O O . ALA A 1 109 ? -1.078 -4.418 29.432 1.00 47.00 109 ALA A O 1
ATOM 842 N N . GLU A 1 110 ? 0.245 -4.775 31.209 1.00 43.25 110 GLU A N 1
ATOM 843 C CA . GLU A 1 110 ? -0.782 -5.281 32.107 1.00 43.25 110 GLU A CA 1
ATOM 844 C C . GLU A 1 110 ? -1.716 -4.145 32.562 1.00 43.25 110 GLU A C 1
ATOM 846 O O . GLU A 1 110 ? -1.277 -3.037 32.858 1.00 43.25 110 GLU A O 1
ATOM 851 N N . GLU A 1 111 ? -3.005 -4.485 32.658 1.00 38.78 111 GLU A N 1
ATOM 852 C CA . GLU A 1 111 ? -4.084 -3.754 33.340 1.00 38.78 111 GLU A CA 1
ATOM 853 C C . GLU A 1 111 ? -4.931 -2.755 32.503 1.00 38.78 111 GLU A C 1
ATOM 855 O O . GLU A 1 111 ? -4.485 -1.667 32.129 1.00 38.78 111 GLU A O 1
ATOM 860 N N . PRO A 1 112 ? -6.221 -3.069 32.242 1.00 40.28 112 PRO A N 1
ATOM 861 C CA . PRO A 1 112 ? -7.151 -2.126 31.634 1.00 40.28 112 PRO A CA 1
ATOM 862 C C . PRO A 1 112 ? -7.507 -1.029 32.645 1.00 40.28 112 PRO A C 1
ATOM 864 O O . PRO A 1 112 ? -8.269 -1.264 33.586 1.00 40.28 112 PRO A O 1
ATOM 867 N N . ARG A 1 113 ? -7.025 0.200 32.435 1.00 41.44 113 ARG A N 1
ATOM 868 C CA . ARG A 1 113 ? -7.592 1.361 33.133 1.00 41.44 113 ARG A CA 1
ATOM 869 C C . ARG A 1 113 ? -8.978 1.641 32.560 1.00 41.44 113 ARG A C 1
ATOM 871 O O . ARG A 1 113 ? -9.127 2.058 31.414 1.00 41.44 113 ARG A O 1
ATOM 878 N N . ALA A 1 114 ? -10.001 1.358 33.360 1.00 39.56 114 ALA A N 1
ATOM 879 C CA . ALA A 1 114 ? -11.385 1.669 33.044 1.00 39.56 114 ALA A CA 1
ATOM 880 C C . ALA A 1 114 ? -11.541 3.185 32.844 1.00 39.56 114 ALA A C 1
ATOM 882 O O . ALA A 1 114 ? -11.415 3.950 33.797 1.00 39.56 114 ALA A O 1
ATOM 883 N N . LEU A 1 115 ? -11.831 3.616 31.614 1.00 41.22 115 LEU A N 1
ATOM 884 C CA . LEU A 1 115 ? -12.262 4.983 31.336 1.00 41.22 115 LEU A CA 1
ATOM 885 C C . LEU A 1 115 ? -13.718 5.001 30.875 1.00 41.22 115 LEU A C 1
ATOM 887 O O . LEU A 1 115 ? -14.177 4.166 30.095 1.00 41.22 115 LEU A O 1
ATOM 891 N N . ALA A 1 116 ? -14.440 5.930 31.495 1.00 38.91 116 ALA A N 1
ATOM 892 C CA . ALA A 1 116 ? -15.879 5.981 31.636 1.00 38.91 116 ALA A CA 1
ATOM 893 C C . ALA A 1 116 ? -16.622 6.222 30.316 1.00 38.91 116 ALA A C 1
ATOM 895 O O . ALA A 1 116 ? -16.217 7.015 29.470 1.00 38.91 116 ALA A O 1
ATOM 896 N N . HIS A 1 117 ? -17.773 5.560 30.200 1.00 40.38 117 HIS A N 1
ATOM 897 C CA . HIS A 1 117 ? -18.789 5.798 29.181 1.00 40.38 117 HIS A CA 1
ATOM 898 C C . HIS A 1 117 ? -19.251 7.265 29.200 1.00 40.38 117 HIS A C 1
ATOM 900 O O . HIS A 1 117 ? -20.053 7.650 30.048 1.00 40.38 117 HIS A O 1
ATOM 906 N N . ILE A 1 118 ? -18.827 8.062 28.218 1.00 39.69 118 ILE A N 1
ATOM 907 C CA . ILE A 1 118 ? -19.532 9.293 27.842 1.00 39.69 118 ILE A CA 1
ATOM 908 C C . ILE A 1 118 ? -20.469 8.922 26.694 1.00 39.69 118 ILE A C 1
ATOM 910 O O . ILE A 1 118 ? -20.086 8.867 25.530 1.00 39.69 118 ILE A O 1
ATOM 914 N N . ARG A 1 119 ? -21.706 8.572 27.054 1.00 47.47 119 ARG A N 1
ATOM 915 C CA . ARG A 1 119 ? -22.774 8.190 26.129 1.00 47.47 119 ARG A CA 1
ATOM 916 C C . ARG A 1 119 ? -23.765 9.342 26.005 1.00 47.47 119 ARG A C 1
ATOM 918 O O . ARG A 1 119 ? -24.643 9.451 26.8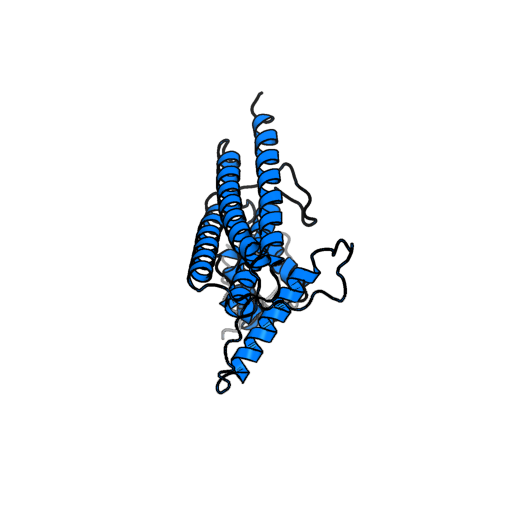52 1.00 47.47 119 ARG A O 1
ATOM 925 N N . SER A 1 120 ? -23.666 10.151 24.944 1.00 42.06 120 SER A N 1
ATOM 926 C CA . SER A 1 120 ? -24.847 10.876 24.424 1.00 42.06 120 SER A CA 1
ATOM 927 C C . SER A 1 120 ? -24.789 11.388 22.967 1.00 42.06 120 SER A C 1
ATOM 929 O O . SER A 1 120 ? -25.809 11.879 22.498 1.00 42.06 120 SER A O 1
ATOM 931 N N . SER A 1 121 ? -23.712 11.192 22.188 1.00 44.62 121 SER A N 1
ATOM 932 C CA . SER A 1 121 ? -23.686 11.504 20.732 1.00 44.62 121 SER A CA 1
ATOM 933 C C . SER A 1 121 ? -23.377 10.302 19.817 1.00 44.62 121 SER A C 1
ATOM 935 O O . SER A 1 121 ? -23.210 10.456 18.610 1.00 44.62 121 SER A O 1
ATOM 937 N N . LEU A 1 122 ? -23.327 9.094 20.390 1.00 54.12 122 LEU A N 1
ATOM 938 C CA . LEU A 1 122 ? -22.601 7.930 19.863 1.00 54.12 122 LEU A CA 1
ATOM 939 C C . LEU A 1 122 ? -23.240 7.157 18.697 1.00 54.12 122 LEU A C 1
ATOM 941 O O . LEU A 1 122 ? -22.544 6.355 18.093 1.00 54.12 122 LEU A O 1
ATOM 945 N N . SER A 1 123 ? -24.516 7.333 18.339 1.00 58.59 123 SER A N 1
ATOM 946 C CA . SER A 1 123 ? -25.171 6.357 17.440 1.00 58.59 123 SER A CA 1
ATOM 947 C C . SER A 1 123 ? -24.632 6.355 16.002 1.00 58.59 123 SER A C 1
ATOM 949 O O . SER A 1 123 ? -24.416 5.289 15.433 1.00 58.59 123 SER A O 1
ATOM 951 N N . LYS A 1 124 ? -24.367 7.531 15.415 1.00 61.19 124 LYS A N 1
ATOM 952 C CA . LYS A 1 124 ? -23.804 7.642 14.051 1.00 61.19 124 LYS A CA 1
ATOM 953 C C . LYS A 1 124 ? -22.314 7.298 13.996 1.00 61.19 124 LYS A C 1
ATOM 955 O O . LYS A 1 124 ? -21.827 6.816 12.977 1.00 61.19 124 LYS A O 1
ATOM 960 N N . GLU A 1 125 ? -21.596 7.561 15.082 1.00 60.19 125 GLU A N 1
ATOM 961 C CA . GLU A 1 125 ? -20.159 7.310 15.193 1.00 60.19 125 GLU A CA 1
ATOM 962 C C . GLU A 1 125 ? -19.861 5.836 15.510 1.00 60.19 125 GLU A C 1
ATOM 964 O O . GLU A 1 125 ? -18.946 5.255 14.934 1.00 60.19 125 GLU A O 1
ATOM 969 N N . GLU A 1 126 ? -20.701 5.182 16.317 1.00 64.69 126 GLU A N 1
ATOM 970 C CA . GLU A 1 126 ? -20.685 3.725 16.491 1.00 64.69 126 GLU A CA 1
ATOM 971 C C . GLU A 1 126 ? -21.040 3.003 15.185 1.00 64.69 126 GLU A C 1
ATOM 973 O O . GLU A 1 126 ? -20.422 1.990 14.849 1.00 64.69 126 GLU A O 1
ATOM 978 N N . GLU A 1 127 ? -21.999 3.523 14.410 1.00 70.62 127 GLU A N 1
ATOM 979 C CA . GLU A 1 127 ? -22.347 2.944 13.113 1.00 70.62 127 GLU A CA 1
ATOM 980 C C . GLU A 1 127 ? -21.186 3.060 12.114 1.00 70.62 127 GLU A C 1
ATOM 982 O O . GLU A 1 127 ? -20.821 2.064 11.483 1.00 70.62 127 GLU A O 1
ATOM 987 N N . SER A 1 128 ? -20.559 4.234 11.990 1.00 74.12 128 SER A N 1
ATOM 988 C CA . SER A 1 128 ? -19.418 4.424 11.086 1.00 74.12 128 SER A CA 1
ATOM 989 C C . SER A 1 128 ? -18.224 3.547 11.482 1.00 74.12 128 SER A C 1
ATOM 991 O O . SER A 1 128 ? -17.606 2.920 10.618 1.00 74.12 128 SER A O 1
ATOM 993 N N . GLU A 1 129 ? -17.962 3.406 12.780 1.00 78.12 129 GLU A N 1
ATOM 994 C CA . GLU A 1 129 ? -16.913 2.538 13.308 1.00 78.12 129 GLU A CA 1
ATOM 995 C C . GLU A 1 129 ? -17.199 1.055 13.056 1.00 78.12 129 GLU A C 1
ATOM 997 O O . GLU A 1 129 ? -16.319 0.305 12.623 1.00 78.12 129 GLU A O 1
ATOM 1002 N N . SER A 1 130 ? -18.446 0.618 13.246 1.00 79.19 130 SER A N 1
ATOM 1003 C CA . SER A 1 130 ? -18.850 -0.758 12.944 1.00 79.19 130 SER A CA 1
ATOM 1004 C C . SER A 1 130 ? -18.630 -1.106 11.466 1.00 79.19 130 SER A C 1
ATOM 1006 O O . SER A 1 130 ? -18.154 -2.200 11.146 1.00 79.19 130 SER A O 1
ATOM 1008 N N . ARG A 1 131 ? -18.880 -0.147 10.561 1.00 84.44 131 ARG A N 1
ATOM 1009 C CA . ARG A 1 131 ? -18.630 -0.295 9.122 1.00 84.44 131 ARG A CA 1
ATOM 1010 C C . ARG A 1 131 ? -17.134 -0.352 8.810 1.00 84.44 131 ARG A C 1
ATOM 1012 O O . ARG A 1 131 ? -16.722 -1.237 8.065 1.00 84.44 131 ARG A O 1
ATOM 1019 N N . ARG A 1 132 ? -16.302 0.505 9.416 1.00 84.81 132 ARG A N 1
ATOM 1020 C CA . ARG A 1 132 ? -14.831 0.447 9.261 1.00 84.81 132 ARG A CA 1
ATOM 1021 C C . ARG A 1 132 ? -14.268 -0.900 9.710 1.00 84.81 132 ARG A C 1
ATOM 1023 O O . ARG A 1 132 ? -13.496 -1.517 8.980 1.00 84.81 132 ARG A O 1
ATOM 1030 N N . ARG A 1 133 ? -14.721 -1.415 10.858 1.00 82.69 133 ARG A N 1
ATOM 1031 C CA . ARG A 1 133 ? -14.335 -2.752 11.338 1.00 82.69 133 ARG A CA 1
ATOM 1032 C C . ARG A 1 133 ? -14.796 -3.862 10.403 1.00 82.69 133 ARG A C 1
ATOM 1034 O O . ARG A 1 133 ? -14.046 -4.809 10.190 1.00 82.69 133 ARG A O 1
ATOM 1041 N N . LYS A 1 134 ? -16.000 -3.762 9.829 1.00 85.75 134 LYS A N 1
ATOM 1042 C CA . LYS A 1 134 ? -16.490 -4.721 8.823 1.00 85.75 134 LYS A CA 1
ATOM 1043 C C . LYS A 1 134 ? -15.576 -4.739 7.593 1.00 85.75 134 LYS A C 1
ATOM 1045 O O . LYS A 1 134 ? -15.212 -5.819 7.138 1.00 85.75 134 LYS A O 1
ATOM 1050 N N . ILE A 1 135 ? -15.156 -3.571 7.106 1.00 86.12 135 ILE A N 1
ATOM 1051 C CA . ILE A 1 135 ? -14.211 -3.448 5.986 1.00 86.12 135 ILE A CA 1
ATOM 1052 C C . ILE A 1 135 ? -12.864 -4.086 6.350 1.00 86.12 135 ILE A C 1
ATOM 1054 O O . ILE A 1 135 ? -12.384 -4.958 5.630 1.00 86.12 135 ILE A O 1
ATOM 1058 N N . LEU A 1 136 ? -12.294 -3.745 7.509 1.00 84.00 136 LEU A N 1
ATOM 1059 C CA . LEU A 1 136 ? -11.041 -4.334 7.993 1.00 84.00 136 LEU A CA 1
ATOM 1060 C C . LEU A 1 136 ? -11.137 -5.867 8.154 1.00 84.00 136 LEU A C 1
ATOM 1062 O O . LEU A 1 136 ? -10.200 -6.610 7.853 1.00 84.00 136 LEU A O 1
ATOM 1066 N N . GLN A 1 137 ? -12.298 -6.377 8.573 1.00 82.62 137 GLN A N 1
ATOM 1067 C CA . GLN A 1 137 ? -12.564 -7.815 8.607 1.00 82.62 137 GLN A CA 1
ATOM 1068 C C . GLN A 1 137 ? -12.582 -8.450 7.213 1.00 82.62 137 GLN A C 1
ATOM 1070 O O . GLN A 1 137 ? -12.132 -9.585 7.078 1.00 82.62 137 GLN A O 1
ATOM 1075 N N . LYS A 1 138 ? -13.090 -7.760 6.185 1.00 85.19 138 LYS A N 1
ATOM 1076 C CA . LYS A 1 138 ? -13.041 -8.259 4.802 1.00 85.19 138 LYS A CA 1
ATOM 1077 C C . LYS A 1 138 ? -11.585 -8.393 4.346 1.00 85.19 138 LYS A C 1
ATOM 1079 O O . LYS A 1 138 ? -11.195 -9.482 3.938 1.00 85.19 138 LYS A O 1
ATOM 1084 N N . PHE A 1 139 ? -10.762 -7.364 4.556 1.00 80.06 139 PHE A N 1
ATOM 1085 C CA . PHE A 1 139 ? -9.328 -7.408 4.237 1.00 80.06 139 PHE A CA 1
ATOM 1086 C C . PHE A 1 139 ? -8.566 -8.517 4.980 1.00 80.06 139 PHE A C 1
ATOM 1088 O O . PHE A 1 139 ? -7.799 -9.258 4.372 1.00 80.06 139 PHE A O 1
ATOM 1095 N N . SER A 1 140 ? -8.818 -8.708 6.278 1.00 73.31 140 SER A N 1
ATOM 1096 C CA . SER A 1 140 ? -8.135 -9.753 7.063 1.00 73.31 140 SER A CA 1
ATOM 1097 C C . SER A 1 140 ? -8.567 -11.187 6.727 1.00 73.31 140 SER A C 1
ATOM 1099 O O . SER A 1 140 ? -7.806 -12.121 6.976 1.00 73.31 140 SER A O 1
ATOM 1101 N N . ARG A 1 141 ? -9.761 -11.404 6.154 1.00 66.31 141 ARG A N 1
ATOM 1102 C CA . ARG A 1 141 ? -10.233 -12.741 5.731 1.00 66.31 141 ARG A CA 1
ATOM 1103 C C . ARG A 1 141 ? -9.533 -13.269 4.477 1.00 66.31 141 ARG A C 1
ATOM 1105 O O . ARG A 1 141 ? -9.514 -14.482 4.299 1.00 66.31 141 ARG A O 1
ATOM 1112 N N . ALA A 1 142 ? -8.959 -12.400 3.645 1.00 57.88 142 ALA A N 1
ATOM 1113 C CA . ALA A 1 142 ? -8.176 -12.812 2.477 1.00 57.88 142 ALA A CA 1
ATOM 1114 C C . ALA A 1 142 ? -6.784 -13.354 2.835 1.00 57.88 142 ALA A C 1
ATOM 1116 O O . ALA A 1 142 ? -6.125 -13.971 2.002 1.00 57.88 142 ALA A O 1
ATOM 1117 N N . ILE A 1 143 ? -6.343 -13.169 4.080 1.00 54.91 143 ILE A N 1
ATOM 1118 C CA . ILE A 1 143 ? -5.119 -13.778 4.590 1.00 54.91 143 ILE A CA 1
ATOM 1119 C C . ILE A 1 143 ? -5.474 -15.213 5.010 1.00 54.91 143 ILE A C 1
ATOM 1121 O O . ILE A 1 143 ? -6.305 -15.382 5.911 1.00 54.91 143 ILE A O 1
ATOM 1125 N N . PRO A 1 144 ? -4.887 -16.263 4.398 1.00 39.59 144 PRO A N 1
ATOM 1126 C CA . PRO A 1 144 ? -5.129 -17.627 4.837 1.00 39.59 144 PRO A CA 1
ATOM 1127 C C . PRO A 1 144 ? -4.710 -17.736 6.300 1.00 39.59 144 PRO A C 1
ATOM 1129 O O . PRO A 1 144 ? -3.544 -17.562 6.655 1.00 39.59 144 PRO A O 1
ATOM 1132 N N . ARG A 1 145 ? -5.691 -18.002 7.165 1.00 39.41 145 ARG A N 1
ATOM 1133 C CA . ARG A 1 145 ? -5.443 -18.370 8.554 1.00 39.41 145 ARG A CA 1
ATOM 1134 C C . ARG A 1 145 ? -4.654 -19.673 8.523 1.00 39.41 145 ARG A C 1
ATOM 1136 O O . ARG A 1 145 ? -5.247 -20.742 8.419 1.00 39.41 145 ARG A O 1
ATOM 1143 N N . THR A 1 146 ? -3.329 -19.606 8.622 1.00 33.66 146 THR A N 1
ATOM 1144 C CA . THR A 1 146 ? -2.533 -20.750 9.067 1.00 33.66 146 THR A CA 1
ATOM 1145 C C . THR A 1 146 ? -2.980 -21.051 10.489 1.00 33.66 146 THR A C 1
ATOM 1147 O O . THR A 1 146 ? -2.549 -20.430 11.462 1.00 33.66 146 THR A O 1
ATOM 1150 N N . SER A 1 147 ? -3.963 -21.938 10.579 1.00 39.56 147 SER A N 1
ATOM 1151 C CA . SER A 1 147 ? -4.582 -22.391 11.805 1.00 39.56 147 SER A CA 1
ATOM 1152 C C . SER A 1 147 ? -3.583 -23.245 12.571 1.00 39.56 147 SER A C 1
ATOM 1154 O O . SER A 1 147 ? -3.383 -24.419 12.274 1.00 39.56 147 SER A O 1
ATOM 1156 N N . SER A 1 148 ? -2.991 -22.658 13.597 1.00 34.34 148 SER A N 1
ATOM 1157 C CA . SER A 1 148 ? -2.508 -23.398 14.750 1.00 34.34 148 SER A CA 1
ATOM 1158 C C . SER A 1 148 ? -2.832 -22.554 15.974 1.00 34.34 148 SER A C 1
ATOM 1160 O O . SER A 1 148 ? -2.173 -21.556 16.249 1.00 34.34 148 SER A O 1
ATOM 1162 N N . HIS A 1 149 ? -3.900 -22.948 16.669 1.00 35.81 149 HIS A N 1
ATOM 1163 C CA . HIS A 1 149 ? -4.306 -22.438 17.978 1.00 35.81 149 HIS A CA 1
ATOM 1164 C C . HIS A 1 149 ? -4.701 -20.954 18.074 1.00 35.81 149 HIS A C 1
ATOM 1166 O O . HIS A 1 149 ? -4.164 -20.203 18.885 1.00 35.81 149 HIS A O 1
ATOM 1172 N N . GLU A 1 150 ? -5.770 -20.548 17.384 1.00 32.88 150 GLU A N 1
ATOM 1173 C CA . GLU A 1 150 ? -6.581 -19.432 17.890 1.00 32.88 150 GLU A CA 1
ATOM 1174 C C . GLU A 1 150 ? -7.493 -19.970 19.005 1.00 32.88 150 GLU A C 1
ATOM 1176 O O . GLU A 1 150 ? -8.628 -20.388 18.792 1.00 32.88 150 GLU A O 1
ATOM 1181 N N . SER A 1 151 ? -6.927 -20.065 20.212 1.00 33.09 151 SER A N 1
ATOM 1182 C CA . SER A 1 151 ? -7.649 -20.453 21.422 1.00 33.09 151 SER A CA 1
ATOM 1183 C C . SER A 1 151 ? -8.877 -19.561 21.608 1.00 33.09 151 SER A C 1
ATOM 1185 O O . SER A 1 151 ? -8.762 -18.343 21.756 1.00 33.09 151 SER A O 1
ATOM 1187 N N . SER A 1 152 ? -10.049 -20.194 21.694 1.00 36.75 152 SER A N 1
ATOM 1188 C CA . SER A 1 152 ? -11.364 -19.626 22.035 1.00 36.75 152 SER A CA 1
ATOM 1189 C C . SER A 1 152 ? -11.419 -18.921 23.414 1.00 36.75 152 SER A C 1
ATOM 1191 O O . SER A 1 152 ? -12.501 -18.623 23.918 1.00 36.75 152 SER A O 1
ATOM 1193 N N . ARG A 1 153 ? -10.272 -18.664 24.056 1.00 33.78 153 ARG A N 1
ATOM 1194 C CA . ARG A 1 153 ? -10.120 -18.017 25.367 1.00 33.78 153 ARG A CA 1
ATOM 1195 C C . ARG A 1 153 ? -9.071 -16.899 25.388 1.00 33.78 153 ARG A C 1
ATOM 1197 O O . ARG A 1 153 ? -8.537 -16.597 26.452 1.00 33.78 153 ARG A O 1
ATOM 1204 N N . MET A 1 154 ? -8.762 -16.252 24.262 1.00 36.50 154 MET A N 1
ATOM 1205 C CA . MET A 1 154 ? -8.084 -14.953 24.346 1.00 36.50 154 MET A CA 1
ATOM 1206 C C . MET A 1 154 ? -9.075 -13.926 24.895 1.00 36.50 154 MET A C 1
ATOM 1208 O O . MET A 1 154 ? -9.902 -13.372 24.175 1.00 36.50 154 MET A O 1
ATOM 1212 N N . VAL A 1 155 ? -9.022 -13.747 26.216 1.00 40.81 155 VAL A N 1
ATOM 1213 C CA . VAL A 1 155 ? -9.646 -12.643 26.943 1.00 40.81 155 VAL A CA 1
ATOM 1214 C C . VAL A 1 155 ? -9.352 -11.363 26.168 1.00 40.81 155 VAL A C 1
ATOM 1216 O O . VAL A 1 155 ? -8.186 -11.040 25.948 1.00 40.81 155 VAL A O 1
ATOM 1219 N N . ARG A 1 156 ? -10.412 -10.672 25.736 1.00 45.94 156 ARG A N 1
ATOM 1220 C CA . ARG A 1 156 ? -10.361 -9.336 25.132 1.00 45.94 156 ARG A CA 1
ATOM 1221 C C . ARG A 1 156 ? -9.664 -8.381 26.100 1.00 45.94 156 ARG A C 1
ATOM 1223 O O . ARG A 1 156 ? -10.307 -7.807 26.981 1.00 45.94 156 ARG A O 1
ATOM 1230 N N . ARG A 1 157 ? -8.339 -8.275 26.010 1.00 46.75 157 ARG A N 1
ATOM 1231 C CA . ARG A 1 157 ? -7.559 -7.313 26.786 1.00 46.75 157 ARG A CA 1
ATOM 1232 C C . ARG A 1 157 ? -7.720 -5.971 26.091 1.00 46.75 157 ARG A C 1
ATOM 1234 O O . ARG A 1 157 ? -7.196 -5.777 25.004 1.00 46.75 157 ARG A O 1
ATOM 1241 N N . ARG A 1 158 ? -8.483 -5.065 26.706 1.00 52.03 158 ARG A N 1
ATOM 1242 C CA . ARG A 1 158 ? -8.511 -3.664 26.281 1.00 52.03 158 ARG A CA 1
ATOM 1243 C C . ARG A 1 158 ? -7.184 -3.042 26.688 1.00 52.03 158 ARG A C 1
ATOM 1245 O O . ARG A 1 158 ? -6.924 -2.892 27.880 1.00 52.03 158 ARG A O 1
ATOM 1252 N N . VAL A 1 159 ? -6.364 -2.729 25.700 1.00 54.94 159 VAL A N 1
ATOM 1253 C CA . VAL A 1 159 ? -5.098 -2.028 25.886 1.00 54.94 159 VAL A CA 1
ATOM 1254 C C . VAL A 1 159 ? -5.396 -0.532 25.999 1.00 54.94 159 VAL A C 1
ATOM 1256 O O . VAL A 1 159 ? -6.100 0.032 25.161 1.00 54.94 159 VAL A O 1
ATOM 1259 N N . SER A 1 160 ? -4.883 0.117 27.046 1.00 57.59 160 SER A N 1
ATOM 1260 C CA . SER A 1 160 ? -4.894 1.580 27.149 1.00 57.59 160 SER A CA 1
ATOM 1261 C C . SER A 1 160 ? -3.714 2.126 26.344 1.00 57.59 160 SER A C 1
ATOM 1263 O O . SER A 1 160 ? -2.573 1.967 26.765 1.00 57.59 160 SER A O 1
ATOM 1265 N N . TRP A 1 161 ? -3.988 2.739 25.192 1.00 68.25 161 TRP A N 1
ATOM 1266 C CA . TRP A 1 161 ? -2.982 3.301 24.282 1.00 68.25 161 TRP A CA 1
ATOM 1267 C C . TRP A 1 161 ? -2.684 4.776 24.605 1.00 68.25 161 TRP A C 1
ATOM 1269 O O . TRP A 1 161 ? -3.585 5.493 25.048 1.00 68.25 161 TRP A O 1
ATOM 1279 N N . SER A 1 162 ? -1.441 5.238 24.418 1.00 70.75 162 SER A N 1
ATOM 1280 C CA . SER A 1 162 ? -1.076 6.643 24.658 1.00 70.75 162 SER A CA 1
ATOM 1281 C C . SER A 1 162 ? -1.357 7.528 23.434 1.00 70.75 162 SER A C 1
ATOM 1283 O O . SER A 1 162 ? -1.123 7.130 22.296 1.00 70.75 162 SER A O 1
ATOM 1285 N N . LEU A 1 163 ? -1.813 8.767 23.659 1.00 68.19 163 LEU A N 1
ATOM 1286 C CA . LEU A 1 163 ? -2.013 9.749 22.579 1.00 68.19 163 LEU A CA 1
ATOM 1287 C C . LEU A 1 163 ? -0.709 10.066 21.827 1.00 68.19 163 LEU A C 1
ATOM 1289 O O . LEU A 1 163 ? -0.729 10.290 20.623 1.00 68.19 163 LEU A O 1
ATOM 1293 N N . LEU A 1 164 ? 0.427 10.058 22.531 1.00 70.00 164 LEU A N 1
ATOM 1294 C CA . LEU A 1 164 ? 1.740 10.307 21.930 1.00 70.00 164 LEU A CA 1
ATOM 1295 C C . LEU A 1 164 ? 2.125 9.204 20.943 1.00 70.00 164 LEU A C 1
ATOM 1297 O O . LEU A 1 164 ? 2.730 9.484 19.912 1.00 70.00 164 LEU A O 1
ATOM 1301 N N . ASP A 1 165 ? 1.774 7.956 21.242 1.00 79.69 165 ASP A N 1
ATOM 1302 C CA . ASP A 1 165 ? 2.063 6.847 20.340 1.00 79.69 165 ASP A CA 1
ATOM 1303 C C . ASP A 1 165 ? 1.057 6.780 19.184 1.00 79.69 165 ASP A C 1
ATOM 1305 O O . ASP A 1 165 ? 1.420 6.349 18.096 1.00 79.69 165 ASP A O 1
ATOM 1309 N N . GLU A 1 166 ? -0.170 7.284 19.361 1.00 81.38 166 GLU A N 1
ATOM 1310 C CA . GLU A 1 166 ? -1.118 7.493 18.254 1.00 81.38 166 GLU A CA 1
ATOM 1311 C C . GLU A 1 166 ? -0.570 8.509 17.240 1.00 81.38 166 GLU A C 1
ATOM 1313 O O . GLU A 1 166 ? -0.449 8.186 16.060 1.00 81.38 166 GLU A O 1
ATOM 1318 N N . GLU A 1 167 ? -0.127 9.681 17.706 1.00 84.69 167 GLU A N 1
ATOM 1319 C CA . GLU A 1 167 ? 0.483 10.715 16.854 1.00 84.69 167 GLU A CA 1
ATOM 1320 C C . GLU A 1 167 ? 1.745 10.198 16.139 1.00 84.69 167 GLU A C 1
ATOM 1322 O O . GLU A 1 167 ? 1.978 10.475 14.958 1.00 84.69 167 GLU A O 1
ATOM 1327 N N . ARG A 1 168 ? 2.567 9.397 16.831 1.00 86.50 168 ARG A N 1
ATOM 1328 C CA . ARG A 1 168 ? 3.743 8.757 16.223 1.00 86.50 168 ARG A CA 1
ATOM 1329 C C . ARG A 1 168 ? 3.352 7.809 15.097 1.00 86.50 168 ARG A C 1
ATOM 1331 O O . ARG A 1 168 ? 3.969 7.872 14.036 1.00 86.50 168 ARG A O 1
ATOM 1338 N N . LEU A 1 169 ? 2.339 6.966 15.296 1.00 88.31 169 LEU A N 1
ATOM 1339 C CA . LEU A 1 169 ? 1.855 6.049 14.263 1.00 88.31 169 LEU A CA 1
ATOM 1340 C C . LEU A 1 169 ? 1.246 6.795 13.069 1.00 88.31 169 LEU A C 1
ATOM 1342 O O . LEU A 1 169 ? 1.532 6.444 11.924 1.00 88.31 169 LEU A O 1
ATOM 1346 N N . GLU A 1 170 ? 0.467 7.849 13.317 1.00 90.75 170 GLU A N 1
ATOM 1347 C CA . GLU A 1 170 ? -0.063 8.737 12.274 1.00 90.75 170 GLU A CA 1
ATOM 1348 C C . GLU A 1 170 ? 1.050 9.351 11.427 1.00 90.75 170 GLU A C 1
ATOM 1350 O O . GLU A 1 170 ? 1.006 9.322 10.190 1.00 90.75 170 GLU A O 1
ATOM 1355 N N . LYS A 1 171 ? 2.089 9.867 12.089 1.00 92.88 171 LYS A N 1
ATOM 1356 C CA . LYS A 1 171 ? 3.269 10.408 11.420 1.00 92.88 171 LYS A CA 1
ATOM 1357 C C . LYS A 1 171 ? 3.979 9.333 10.603 1.00 92.88 171 LYS A C 1
ATOM 1359 O O . LYS A 1 171 ? 4.307 9.575 9.443 1.00 92.88 171 LYS A O 1
ATOM 1364 N N . THR A 1 172 ? 4.171 8.142 11.165 1.00 93.31 172 THR A N 1
ATOM 1365 C CA . THR A 1 172 ? 4.782 7.018 10.453 1.00 93.31 172 THR A CA 1
ATOM 1366 C C . THR A 1 172 ? 3.997 6.655 9.192 1.00 93.31 172 THR A C 1
ATOM 1368 O O . THR A 1 172 ? 4.593 6.568 8.120 1.00 93.31 172 THR A O 1
ATOM 1371 N N . LEU A 1 173 ? 2.671 6.507 9.269 1.00 93.56 173 LEU A N 1
ATOM 1372 C CA . LEU A 1 173 ? 1.847 6.208 8.091 1.00 93.56 173 LEU A CA 1
ATOM 1373 C C . LEU A 1 173 ? 1.858 7.346 7.064 1.00 93.56 173 LEU A C 1
ATOM 1375 O O . LEU A 1 173 ? 1.848 7.089 5.858 1.00 93.56 173 LEU A O 1
ATOM 1379 N N . SER A 1 174 ? 1.941 8.597 7.514 1.00 95.06 174 SER A N 1
ATOM 1380 C CA . SER A 1 174 ? 2.088 9.757 6.630 1.00 95.06 174 SER A CA 1
ATOM 1381 C C . SER A 1 174 ? 3.419 9.725 5.870 1.00 95.06 174 SER A C 1
ATOM 1383 O O . SER A 1 174 ? 3.443 9.924 4.655 1.00 95.06 174 SER A O 1
ATOM 1385 N N . GLU A 1 175 ? 4.526 9.408 6.545 1.00 96.44 175 GLU A N 1
ATOM 1386 C CA . GLU A 1 175 ? 5.842 9.249 5.909 1.00 96.44 175 GLU A CA 1
ATOM 1387 C C . GLU A 1 175 ? 5.861 8.074 4.921 1.00 96.44 175 GLU A C 1
ATOM 1389 O O . GLU A 1 175 ? 6.345 8.216 3.796 1.00 96.44 175 GLU A O 1
ATOM 1394 N N . VAL A 1 176 ? 5.264 6.937 5.295 1.00 96.62 176 VAL A N 1
ATOM 1395 C CA . VAL A 1 176 ? 5.075 5.784 4.401 1.00 96.62 176 VAL A CA 1
ATOM 1396 C C . VAL A 1 176 ? 4.278 6.179 3.157 1.00 96.62 176 VAL A C 1
ATOM 1398 O O . VAL A 1 176 ? 4.674 5.830 2.046 1.00 96.62 176 VAL A O 1
ATOM 1401 N N . THR A 1 177 ? 3.201 6.948 3.322 1.00 96.31 177 THR A N 1
ATOM 1402 C CA . THR A 1 177 ? 2.371 7.441 2.213 1.00 96.31 177 THR A CA 1
ATOM 1403 C C . THR A 1 177 ? 3.191 8.285 1.242 1.00 96.31 177 THR A C 1
ATOM 1405 O O . THR A 1 177 ? 3.132 8.067 0.034 1.00 96.31 177 THR A O 1
ATOM 1408 N N . VAL A 1 178 ? 4.011 9.210 1.753 1.00 96.56 178 VAL A N 1
ATOM 1409 C CA . VAL A 1 178 ? 4.889 10.047 0.921 1.00 96.56 178 VAL A CA 1
ATOM 1410 C C . VAL A 1 178 ? 5.896 9.194 0.149 1.00 96.56 178 VAL A C 1
ATOM 1412 O O . VAL A 1 178 ? 6.105 9.418 -1.043 1.00 96.56 178 VAL A O 1
ATOM 1415 N N . LEU A 1 179 ? 6.520 8.209 0.800 1.00 95.88 179 LEU A N 1
ATOM 1416 C CA . LEU A 1 179 ? 7.476 7.316 0.142 1.00 95.88 179 LEU A CA 1
ATOM 1417 C C . LEU A 1 179 ? 6.806 6.433 -0.917 1.00 95.88 179 LEU A C 1
ATOM 1419 O O . LEU A 1 179 ? 7.389 6.217 -1.977 1.00 95.88 179 LEU A O 1
ATOM 1423 N N . LEU A 1 180 ? 5.580 5.968 -0.676 1.00 95.88 180 LEU A N 1
ATOM 1424 C CA . LEU A 1 180 ? 4.821 5.185 -1.648 1.00 95.88 180 LEU A CA 1
ATOM 1425 C C . LEU A 1 180 ? 4.361 6.034 -2.841 1.00 95.88 180 LEU A C 1
ATOM 1427 O O . LEU A 1 180 ? 4.479 5.611 -3.989 1.00 95.88 180 LEU A O 1
ATOM 1431 N N . ASP A 1 181 ? 3.906 7.264 -2.609 1.00 94.50 181 ASP A N 1
ATOM 1432 C CA . ASP A 1 181 ? 3.603 8.212 -3.686 1.00 94.50 181 ASP A CA 1
ATOM 1433 C C . ASP A 1 181 ? 4.856 8.528 -4.522 1.00 94.50 181 ASP A C 1
ATOM 1435 O O . ASP A 1 181 ? 4.765 8.692 -5.744 1.00 94.50 181 ASP A O 1
ATOM 1439 N N . ARG A 1 182 ? 6.034 8.578 -3.886 1.00 93.25 182 ARG A N 1
ATOM 1440 C CA . ARG A 1 182 ? 7.320 8.690 -4.585 1.00 93.25 182 ARG A CA 1
ATOM 1441 C C . ARG A 1 182 ? 7.654 7.437 -5.380 1.00 93.25 182 ARG A C 1
ATOM 1443 O O . ARG A 1 182 ? 8.046 7.590 -6.525 1.00 93.25 182 ARG A O 1
ATOM 1450 N N . LEU A 1 183 ? 7.429 6.227 -4.859 1.00 92.50 183 LEU A N 1
ATOM 1451 C CA . LEU A 1 183 ? 7.603 4.996 -5.647 1.00 92.50 183 LEU A CA 1
ATOM 1452 C C . LEU A 1 183 ? 6.773 5.032 -6.937 1.00 92.50 183 LEU A C 1
ATOM 1454 O O . LEU A 1 183 ? 7.285 4.722 -8.008 1.00 92.50 183 LEU A O 1
ATOM 1458 N N . ASN A 1 184 ? 5.520 5.478 -6.842 1.00 91.69 184 ASN A N 1
ATOM 1459 C CA . ASN A 1 184 ? 4.624 5.608 -7.992 1.00 91.69 184 ASN A CA 1
ATOM 1460 C C . ASN A 1 184 ? 5.049 6.700 -8.989 1.00 91.69 184 ASN A C 1
ATOM 1462 O O . ASN A 1 184 ? 4.697 6.628 -10.165 1.00 91.69 184 ASN A O 1
ATOM 1466 N N . THR A 1 185 ? 5.789 7.712 -8.531 1.00 91.00 185 THR A N 1
ATOM 1467 C CA . THR A 1 185 ? 6.256 8.827 -9.372 1.00 91.00 185 THR A CA 1
ATOM 1468 C C . THR A 1 185 ? 7.616 8.516 -10.004 1.00 91.00 185 THR A C 1
ATOM 1470 O O . THR A 1 185 ? 7.779 8.651 -11.214 1.00 91.00 185 THR A O 1
ATOM 1473 N N . ASP A 1 186 ? 8.571 8.062 -9.193 1.00 90.62 186 ASP A N 1
ATOM 1474 C CA . ASP A 1 186 ? 9.965 7.814 -9.568 1.00 90.62 186 ASP A CA 1
ATOM 1475 C C . ASP A 1 186 ? 10.111 6.485 -10.342 1.00 90.62 186 ASP A C 1
ATOM 1477 O O . ASP A 1 186 ? 10.973 6.354 -11.212 1.00 90.62 186 ASP A O 1
ATOM 1481 N N . PHE A 1 187 ? 9.242 5.501 -10.069 1.00 91.69 187 PHE A N 1
ATOM 1482 C CA . PHE A 1 187 ? 9.246 4.166 -10.685 1.00 91.69 187 PHE A CA 1
ATOM 1483 C C . PHE A 1 187 ? 7.882 3.833 -11.289 1.00 91.69 187 PHE A C 1
ATOM 1485 O O . PHE A 1 187 ? 7.266 2.811 -10.974 1.00 91.69 187 PHE A O 1
ATOM 1492 N N . LYS A 1 188 ? 7.404 4.727 -12.156 1.00 92.00 188 LYS A N 1
ATOM 1493 C CA . LYS A 1 188 ? 6.113 4.584 -12.825 1.00 92.00 188 LYS A CA 1
ATOM 1494 C C . LYS A 1 188 ? 6.055 3.283 -13.651 1.00 92.00 188 LYS A C 1
ATOM 1496 O O . LYS A 1 188 ? 6.957 3.057 -14.472 1.00 92.00 188 LYS A O 1
ATOM 1501 N N . PRO A 1 189 ? 5.020 2.437 -13.466 1.00 91.12 189 PRO A N 1
ATOM 1502 C CA . PRO A 1 189 ? 4.824 1.238 -14.276 1.00 91.12 189 PRO A CA 1
ATOM 1503 C C . PRO A 1 189 ? 4.742 1.565 -15.768 1.00 91.12 189 PRO A C 1
ATOM 1505 O O . PRO A 1 189 ? 4.231 2.621 -16.144 1.00 91.12 189 PRO A O 1
ATOM 1508 N N . LYS A 1 190 ? 5.196 0.643 -16.628 1.00 88.94 190 LYS A N 1
ATOM 1509 C CA . LYS A 1 190 ? 5.014 0.779 -18.089 1.00 88.94 190 LYS A CA 1
ATOM 1510 C C . LYS A 1 190 ? 3.547 0.903 -18.487 1.00 88.94 190 LYS A C 1
ATOM 1512 O O . LYS A 1 190 ? 3.238 1.630 -19.424 1.00 88.94 190 LYS A O 1
ATOM 1517 N N . ASP A 1 191 ? 2.683 0.194 -17.771 1.00 87.69 191 ASP A N 1
ATOM 1518 C CA . ASP A 1 191 ? 1.239 0.292 -17.902 1.00 87.69 191 ASP A CA 1
ATOM 1519 C C . ASP A 1 191 ? 0.613 0.678 -16.548 1.00 87.69 191 ASP A C 1
ATOM 1521 O O . ASP A 1 191 ? 0.413 -0.179 -15.682 1.00 87.69 191 ASP A O 1
ATOM 1525 N N . PRO A 1 192 ? 0.331 1.974 -16.324 1.00 87.44 192 PRO A N 1
ATOM 1526 C CA . PRO A 1 192 ? -0.319 2.443 -15.104 1.00 87.44 192 PRO A CA 1
ATOM 1527 C C . PRO A 1 192 ? -1.749 1.912 -14.924 1.00 87.44 192 PRO A C 1
ATOM 1529 O O . PRO A 1 192 ? -2.233 1.864 -13.791 1.00 87.44 192 PRO A O 1
ATOM 1532 N N . GLU A 1 193 ? -2.433 1.510 -16.002 1.00 89.19 193 GLU A N 1
ATOM 1533 C CA . GLU A 1 193 ? -3.789 0.960 -15.904 1.00 89.19 193 GLU A CA 1
ATOM 1534 C C . GLU A 1 193 ? -3.774 -0.392 -15.191 1.00 89.19 193 GLU A C 1
ATOM 1536 O O . GLU A 1 193 ? -4.615 -0.623 -14.323 1.00 89.19 193 GLU A O 1
ATOM 1541 N N . THR A 1 194 ? -2.754 -1.225 -15.436 1.00 88.69 194 THR A N 1
ATOM 1542 C CA . THR A 1 194 ? -2.552 -2.494 -14.716 1.00 88.69 194 THR A CA 1
ATOM 1543 C C . THR A 1 194 ? -2.563 -2.301 -13.194 1.00 88.69 194 THR A C 1
ATOM 1545 O O . THR A 1 194 ? -3.198 -3.078 -12.480 1.00 88.69 194 THR A O 1
ATOM 1548 N N . GLN A 1 195 ? -1.931 -1.242 -12.676 1.00 92.50 195 GLN A N 1
ATOM 1549 C CA . GLN A 1 195 ? -1.940 -0.952 -11.239 1.00 92.50 195 GLN A CA 1
ATOM 1550 C C . GLN A 1 195 ? -3.350 -0.621 -10.733 1.00 92.50 195 GLN A C 1
ATOM 1552 O O . GLN A 1 195 ? -3.799 -1.159 -9.718 1.00 92.50 195 GLN A O 1
ATOM 1557 N N . MET A 1 196 ? -4.056 0.262 -11.441 1.00 91.00 196 MET A N 1
ATOM 1558 C CA . MET A 1 196 ? -5.401 0.706 -11.071 1.00 91.00 196 MET A CA 1
ATOM 1559 C C . MET A 1 196 ? -6.401 -0.454 -11.106 1.00 91.00 196 MET A C 1
ATOM 1561 O O . MET A 1 196 ? -7.166 -0.646 -10.157 1.00 91.00 196 MET A O 1
ATOM 1565 N N . THR A 1 197 ? -6.353 -1.265 -12.162 1.00 89.56 197 THR A N 1
ATOM 1566 C CA . THR A 1 197 ? -7.189 -2.456 -12.326 1.00 89.56 197 THR A CA 1
ATOM 1567 C C . THR A 1 197 ? -6.852 -3.522 -11.291 1.00 89.56 197 THR A C 1
ATOM 1569 O O . THR A 1 197 ? -7.773 -4.10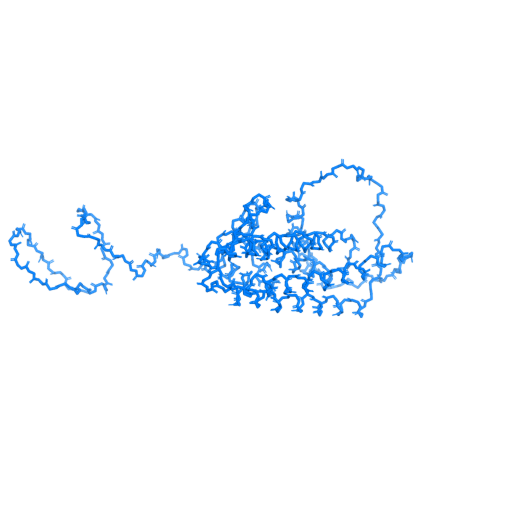7 -10.721 1.00 89.56 197 THR A O 1
ATOM 1572 N N . GLY A 1 198 ? -5.570 -3.750 -10.986 1.00 88.19 198 GLY A N 1
ATOM 1573 C CA . GLY A 1 198 ? -5.143 -4.680 -9.937 1.00 88.19 198 GLY A CA 1
ATOM 1574 C C . GLY A 1 198 ? -5.667 -4.271 -8.560 1.00 88.19 198 GLY A C 1
ATOM 1575 O O . GLY A 1 198 ? -6.287 -5.073 -7.857 1.00 88.19 198 GLY A O 1
ATOM 1576 N N . TYR A 1 199 ? -5.532 -2.988 -8.209 1.00 92.81 199 TYR A N 1
ATOM 1577 C CA . TYR A 1 199 ? -6.069 -2.446 -6.960 1.00 92.81 199 TYR A CA 1
ATOM 1578 C C . TYR A 1 199 ? -7.592 -2.607 -6.883 1.00 92.81 199 TYR A C 1
ATOM 1580 O O . TYR A 1 199 ? -8.121 -3.077 -5.872 1.00 92.81 199 TYR A O 1
ATOM 1588 N N . GLN A 1 200 ? -8.311 -2.221 -7.941 1.00 90.81 200 GLN A N 1
ATOM 1589 C CA . GLN A 1 200 ? -9.770 -2.308 -7.992 1.00 90.81 200 GLN A CA 1
ATOM 1590 C C . GLN A 1 200 ? -10.258 -3.759 -7.915 1.00 90.81 200 GLN A C 1
ATOM 1592 O O . GLN A 1 200 ? -11.196 -4.046 -7.171 1.00 90.81 200 GLN A O 1
ATOM 1597 N N . SER A 1 201 ? -9.605 -4.674 -8.634 1.00 88.12 201 SER A N 1
ATOM 1598 C CA . SER A 1 201 ? -9.935 -6.103 -8.629 1.00 88.12 201 SER A CA 1
ATOM 1599 C C . SER A 1 201 ? -9.751 -6.709 -7.240 1.00 88.12 201 SER A C 1
ATOM 1601 O O . SER A 1 201 ? -10.611 -7.459 -6.791 1.00 88.12 201 SER A O 1
ATOM 1603 N N . SER A 1 202 ? -8.695 -6.311 -6.521 1.00 88.75 202 SER A N 1
ATOM 1604 C CA . SER A 1 202 ? -8.467 -6.701 -5.123 1.00 88.75 202 SER A CA 1
ATOM 1605 C C . SER A 1 202 ? -9.611 -6.248 -4.202 1.00 88.75 202 SER A C 1
ATOM 1607 O O . SER A 1 202 ? -10.124 -7.026 -3.399 1.00 88.75 202 SER A O 1
ATOM 1609 N N . LEU A 1 203 ? -10.108 -5.015 -4.350 1.00 90.31 203 LEU A N 1
ATOM 1610 C CA . LEU A 1 203 ? -11.271 -4.564 -3.574 1.00 90.31 203 LEU A CA 1
ATOM 1611 C C . LEU A 1 203 ? -12.552 -5.334 -3.934 1.00 90.31 203 LEU A C 1
ATOM 1613 O O . LEU A 1 203 ? -13.347 -5.674 -3.055 1.00 90.31 203 LEU A O 1
ATOM 1617 N N . GLN A 1 204 ? -12.754 -5.633 -5.217 1.00 87.94 204 GLN A N 1
ATOM 1618 C CA . GLN A 1 204 ? -13.912 -6.394 -5.684 1.00 87.94 204 GLN A CA 1
ATOM 1619 C C . GLN A 1 204 ? -13.880 -7.849 -5.204 1.00 87.94 204 GLN A C 1
ATOM 1621 O O . GLN A 1 204 ? -14.909 -8.360 -4.764 1.00 87.94 204 GLN A O 1
ATOM 1626 N N . SER A 1 205 ? -12.715 -8.505 -5.212 1.00 86.38 205 SER A N 1
ATOM 1627 C CA . SER A 1 205 ? -12.564 -9.886 -4.732 1.00 86.38 205 SER A CA 1
ATOM 1628 C C . SER A 1 205 ? -12.808 -10.015 -3.228 1.00 86.38 205 SER A C 1
ATOM 1630 O O . SER A 1 205 ? -13.239 -11.064 -2.754 1.00 86.38 205 SER A O 1
ATOM 1632 N N . LEU A 1 206 ? -12.595 -8.935 -2.472 1.00 86.25 206 LEU A N 1
ATOM 1633 C CA . LEU A 1 206 ? -12.951 -8.830 -1.055 1.00 86.25 206 LEU A CA 1
ATOM 1634 C C . LEU A 1 206 ? -14.453 -8.595 -0.818 1.00 86.25 206 LEU A C 1
ATOM 1636 O O . LEU A 1 206 ? -14.900 -8.553 0.333 1.00 86.25 206 LEU A O 1
ATOM 1640 N N . GLY A 1 207 ? -15.237 -8.435 -1.888 1.00 85.88 207 GLY A N 1
ATOM 1641 C CA . GLY A 1 207 ? -16.663 -8.139 -1.827 1.00 85.88 207 GLY A CA 1
ATOM 1642 C C . GLY A 1 207 ? -16.946 -6.769 -1.219 1.00 85.88 207 GLY A C 1
ATOM 1643 O O . GLY A 1 207 ? -17.917 -6.635 -0.475 1.00 85.88 207 GLY A O 1
ATOM 1644 N N . ILE A 1 208 ? -16.076 -5.780 -1.446 1.00 88.06 208 ILE A N 1
ATOM 1645 C CA . ILE A 1 208 ? -16.293 -4.410 -0.974 1.00 88.06 208 ILE A CA 1
ATOM 1646 C C . ILE A 1 208 ? -17.459 -3.789 -1.749 1.00 88.06 208 ILE A C 1
ATOM 1648 O O . ILE A 1 208 ? -17.445 -3.696 -2.975 1.00 88.06 208 ILE A O 1
ATOM 1652 N N . GLU A 1 209 ? -18.482 -3.377 -1.007 1.00 85.50 209 GLU A N 1
ATOM 1653 C CA . GLU A 1 209 ? -19.717 -2.804 -1.544 1.00 85.50 209 GLU A CA 1
ATOM 1654 C C . GLU A 1 209 ? -19.559 -1.297 -1.821 1.00 85.50 209 GLU A C 1
ATOM 1656 O O . GLU A 1 209 ? -18.601 -0.650 -1.390 1.00 85.50 209 GLU A O 1
ATOM 1661 N N . LYS A 1 210 ? -20.516 -0.693 -2.533 1.00 82.25 210 LYS A N 1
ATOM 1662 C CA . LYS A 1 210 ? -20.452 0.723 -2.937 1.00 82.25 210 LYS A CA 1
ATOM 1663 C C . LYS A 1 210 ? -20.406 1.675 -1.738 1.00 82.25 210 LYS A C 1
ATOM 1665 O O . LYS A 1 210 ? -19.651 2.645 -1.730 1.00 82.25 210 LYS A O 1
ATOM 1670 N N . GLU A 1 211 ? -21.197 1.397 -0.711 1.00 83.94 211 GLU A N 1
ATOM 1671 C CA . GLU A 1 211 ? -21.247 2.181 0.523 1.00 83.94 211 GLU A CA 1
ATOM 1672 C C . GLU A 1 211 ? -19.923 2.083 1.290 1.00 83.94 211 GLU A C 1
ATOM 1674 O O . GLU A 1 211 ? -19.478 3.047 1.913 1.00 83.94 211 GLU A O 1
ATOM 1679 N N . GLU A 1 212 ? -19.268 0.925 1.215 1.00 87.75 212 GLU A N 1
ATOM 1680 C CA . GLU A 1 212 ? -17.956 0.684 1.810 1.00 87.75 212 GLU A CA 1
ATOM 1681 C C . GLU A 1 212 ? -16.849 1.386 1.008 1.00 87.75 212 GLU A C 1
ATOM 1683 O O . GLU A 1 212 ? -15.929 1.942 1.609 1.00 87.75 212 GLU A O 1
ATOM 1688 N N . MET A 1 213 ? -16.982 1.481 -0.321 1.00 86.56 213 MET A N 1
ATOM 1689 C CA . MET A 1 213 ? -16.092 2.292 -1.163 1.00 86.56 213 MET A CA 1
ATOM 1690 C C . MET A 1 213 ? -16.127 3.776 -0.804 1.00 86.56 213 MET A C 1
ATOM 1692 O O . MET A 1 213 ? -15.088 4.431 -0.840 1.00 86.56 213 MET A O 1
ATOM 1696 N N . GLN A 1 214 ? -17.286 4.312 -0.410 1.00 86.44 214 GLN A N 1
ATOM 1697 C CA . GLN A 1 214 ? -17.383 5.695 0.062 1.00 86.44 214 GLN A CA 1
ATOM 1698 C C . GLN A 1 214 ? -16.559 5.903 1.342 1.00 86.44 214 GLN A C 1
ATOM 1700 O O . GLN A 1 214 ? -15.887 6.921 1.491 1.00 86.44 214 GLN A O 1
ATOM 1705 N N . ILE A 1 215 ? -16.576 4.927 2.255 1.00 87.38 215 ILE A N 1
ATOM 1706 C CA . ILE A 1 215 ? -15.769 4.966 3.481 1.00 87.38 215 ILE A CA 1
ATOM 1707 C C . ILE A 1 215 ? -14.286 4.872 3.124 1.00 87.38 215 ILE A C 1
ATOM 1709 O O . ILE A 1 215 ? -13.499 5.688 3.600 1.00 87.38 215 ILE A O 1
ATOM 1713 N N . ILE A 1 216 ? -13.908 3.950 2.236 1.00 87.94 216 ILE A N 1
ATOM 1714 C CA . ILE A 1 216 ? -12.531 3.837 1.737 1.00 87.94 216 ILE A CA 1
ATOM 1715 C C . ILE A 1 216 ? -12.066 5.158 1.117 1.00 87.94 216 ILE A C 1
ATOM 1717 O O . ILE A 1 216 ? -10.969 5.606 1.431 1.00 87.94 216 ILE A O 1
ATOM 1721 N N . ALA A 1 217 ? -12.907 5.840 0.333 1.00 87.50 217 ALA A N 1
ATOM 1722 C CA . ALA A 1 217 ? -12.573 7.131 -0.271 1.00 87.50 217 ALA A CA 1
ATOM 1723 C C . ALA A 1 217 ? -12.195 8.200 0.767 1.00 87.50 217 ALA A C 1
ATOM 1725 O O . ALA A 1 217 ? -11.306 9.007 0.517 1.00 87.50 217 ALA A O 1
ATOM 1726 N N . THR A 1 218 ? -12.848 8.197 1.934 1.00 87.06 218 THR A N 1
ATOM 1727 C CA . THR A 1 218 ? -12.531 9.138 3.023 1.00 87.06 218 THR A CA 1
ATOM 1728 C C . THR A 1 218 ? -11.250 8.792 3.780 1.00 87.06 218 THR A C 1
ATOM 1730 O O . THR A 1 218 ? -10.685 9.663 4.433 1.00 87.06 218 THR A O 1
ATOM 1733 N N . MET A 1 219 ? -10.802 7.536 3.714 1.00 87.88 219 MET A N 1
ATOM 1734 C CA . MET A 1 219 ? -9.651 7.020 4.468 1.00 87.88 219 MET A CA 1
ATOM 1735 C C . MET A 1 219 ? -8.413 6.819 3.587 1.00 87.88 219 MET A C 1
ATOM 1737 O O . MET A 1 219 ? -7.316 6.657 4.107 1.00 87.88 219 MET A O 1
ATOM 1741 N N . ALA A 1 220 ? -8.576 6.833 2.267 1.00 89.31 220 ALA A N 1
ATOM 1742 C CA . ALA A 1 220 ? -7.512 6.740 1.283 1.00 89.31 220 ALA A CA 1
ATOM 1743 C C . ALA A 1 220 ? -6.546 7.932 1.394 1.00 89.31 220 ALA A C 1
ATOM 1745 O O . ALA A 1 220 ? -6.938 9.086 1.201 1.00 89.31 220 ALA A O 1
ATOM 1746 N N . VAL A 1 221 ? -5.276 7.645 1.689 1.00 90.06 221 VAL A N 1
ATOM 1747 C CA . VAL A 1 221 ? -4.225 8.660 1.885 1.00 90.06 221 VAL A CA 1
ATOM 1748 C C . VAL A 1 221 ? -3.284 8.762 0.683 1.00 90.06 221 VAL A C 1
ATOM 1750 O O . VAL A 1 221 ? -2.959 9.869 0.244 1.00 90.06 221 VAL A O 1
ATOM 1753 N N . ASP A 1 222 ? -2.907 7.635 0.077 1.00 92.31 222 ASP A N 1
ATOM 1754 C CA . ASP A 1 222 ? -2.057 7.617 -1.115 1.00 92.31 222 ASP A CA 1
ATOM 1755 C C . ASP A 1 222 ? -2.832 8.007 -2.383 1.00 92.31 222 ASP A C 1
ATOM 1757 O O . ASP A 1 222 ? -4.067 8.011 -2.429 1.00 92.31 222 ASP A O 1
ATOM 1761 N N . LYS A 1 223 ? -2.109 8.415 -3.429 1.00 90.38 223 LYS A N 1
ATOM 1762 C CA . LYS A 1 223 ? -2.729 8.882 -4.681 1.00 90.38 223 LYS A CA 1
ATOM 1763 C C . LYS A 1 223 ? -3.514 7.782 -5.396 1.00 90.38 223 LYS A C 1
ATOM 1765 O O . LYS A 1 223 ? -4.568 8.074 -5.961 1.00 90.38 223 LYS A O 1
ATOM 1770 N N . VAL A 1 224 ? -3.020 6.545 -5.366 1.00 90.00 224 VAL A N 1
ATOM 1771 C CA . VAL A 1 224 ? -3.613 5.411 -6.090 1.00 90.00 224 VAL A CA 1
ATOM 1772 C C . VAL A 1 224 ? -4.926 4.999 -5.436 1.00 90.00 224 VAL A C 1
ATOM 1774 O O . VAL A 1 224 ? -5.953 4.959 -6.113 1.00 90.00 224 VAL A O 1
ATOM 1777 N N . SER A 1 225 ? -4.942 4.799 -4.115 1.00 88.00 225 SER A N 1
ATOM 1778 C CA . SER A 1 225 ? -6.180 4.475 -3.393 1.00 88.00 225 SER A CA 1
ATOM 1779 C C . SER A 1 225 ? -7.250 5.560 -3.559 1.00 88.00 225 SER A C 1
ATOM 1781 O O . SER A 1 225 ? -8.414 5.241 -3.819 1.00 88.00 225 SER A O 1
ATOM 1783 N N . ARG A 1 226 ? -6.866 6.846 -3.515 1.00 90.38 226 ARG A N 1
ATOM 1784 C CA . ARG A 1 226 ? -7.783 7.970 -3.778 1.00 90.38 226 ARG A CA 1
ATOM 1785 C C . ARG A 1 226 ? -8.333 7.948 -5.199 1.00 90.38 226 ARG A C 1
ATOM 1787 O O . ARG A 1 226 ? -9.530 8.162 -5.384 1.00 90.38 226 ARG A O 1
ATOM 1794 N N . ALA A 1 227 ? -7.491 7.679 -6.195 1.00 88.00 227 ALA A N 1
ATOM 1795 C CA . ALA A 1 227 ? -7.916 7.598 -7.587 1.00 88.00 227 ALA A CA 1
ATOM 1796 C C . ALA A 1 227 ? -8.899 6.435 -7.813 1.00 88.00 227 ALA A C 1
ATOM 1798 O O . ALA A 1 227 ? -9.957 6.642 -8.407 1.00 88.00 227 ALA A O 1
ATOM 1799 N N . VAL A 1 228 ? -8.619 5.244 -7.273 1.00 87.25 228 VAL A N 1
ATOM 1800 C CA . VAL A 1 228 ? -9.501 4.066 -7.400 1.00 87.25 228 VAL A CA 1
ATOM 1801 C C . VAL A 1 228 ? -10.845 4.300 -6.708 1.00 87.25 228 VAL A C 1
ATOM 1803 O O . VAL A 1 228 ? -11.909 4.005 -7.266 1.00 87.25 228 VAL A O 1
ATOM 1806 N N . ALA A 1 229 ? -10.822 4.878 -5.506 1.00 86.19 229 ALA A N 1
ATOM 1807 C CA . ALA A 1 229 ? -12.039 5.204 -4.776 1.00 86.19 229 ALA A CA 1
ATOM 1808 C C . ALA A 1 229 ? -12.861 6.296 -5.489 1.00 86.19 229 ALA A C 1
ATOM 1810 O O . ALA A 1 229 ? -14.090 6.207 -5.564 1.00 86.19 229 ALA A O 1
ATOM 1811 N N . ALA A 1 230 ? -12.201 7.293 -6.087 1.00 84.62 230 ALA A N 1
ATOM 1812 C CA . ALA A 1 230 ? -12.856 8.325 -6.888 1.00 84.62 230 ALA A CA 1
ATOM 1813 C C . ALA A 1 230 ? -13.493 7.758 -8.166 1.00 84.62 230 ALA A C 1
ATOM 1815 O O . ALA A 1 230 ? -14.622 8.123 -8.482 1.00 84.62 230 ALA A O 1
ATOM 1816 N N . LEU A 1 231 ? -12.822 6.851 -8.882 1.00 82.38 231 LEU A N 1
ATOM 1817 C CA . LEU A 1 231 ? -13.387 6.188 -10.066 1.00 82.38 231 LEU A CA 1
ATOM 1818 C C . LEU A 1 231 ? -14.626 5.363 -9.708 1.00 82.38 231 LEU A C 1
ATOM 1820 O O . LEU A 1 231 ? -15.645 5.444 -10.388 1.00 82.38 231 LEU A O 1
ATOM 1824 N N . SER A 1 232 ? -14.573 4.639 -8.593 1.00 79.12 232 SER A N 1
ATOM 1825 C CA . SER A 1 232 ? -15.678 3.787 -8.142 1.00 79.12 232 SER A CA 1
ATOM 1826 C C . SER A 1 232 ? -16.893 4.589 -7.657 1.00 79.12 232 SER A C 1
ATOM 1828 O O . SER A 1 232 ? -18.032 4.149 -7.802 1.00 79.12 232 SER A O 1
ATOM 1830 N N . THR A 1 233 ? -16.668 5.786 -7.107 1.00 77.44 233 THR A N 1
ATOM 1831 C CA . THR A 1 233 ? -17.741 6.685 -6.648 1.00 77.44 233 THR A CA 1
ATOM 1832 C C . THR A 1 233 ? -18.297 7.563 -7.777 1.00 77.44 233 THR A C 1
ATOM 1834 O O . THR A 1 233 ? -19.509 7.764 -7.845 1.00 77.44 233 THR A O 1
ATOM 1837 N N . LYS A 1 234 ? -17.451 8.039 -8.705 1.00 67.81 234 LYS A N 1
ATOM 1838 C CA . LYS A 1 234 ? -17.850 8.880 -9.852 1.00 67.81 234 LYS A CA 1
ATOM 1839 C C . LYS A 1 234 ? -18.394 8.095 -11.042 1.00 67.81 234 LYS A C 1
ATOM 1841 O O . LYS A 1 234 ? -19.303 8.595 -11.695 1.00 67.81 234 LYS A O 1
ATOM 1846 N N . GLY A 1 235 ? -17.925 6.870 -11.289 1.00 53.47 235 GLY A N 1
ATOM 1847 C CA . GLY A 1 235 ? -18.443 5.995 -12.353 1.00 53.47 235 GLY A CA 1
ATOM 1848 C C . GLY A 1 235 ? -19.930 5.644 -12.203 1.00 53.47 235 GLY A C 1
ATOM 1849 O O . GLY A 1 235 ? -20.547 5.141 -13.133 1.00 53.47 235 GLY A O 1
ATOM 1850 N N . TYR A 1 236 ? -20.530 5.958 -11.049 1.00 41.28 236 TYR A N 1
ATOM 1851 C CA . TYR A 1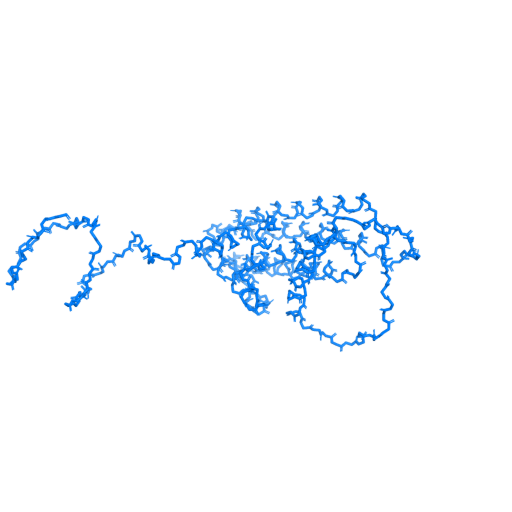 236 ? -21.967 5.844 -10.808 1.00 41.28 236 TYR A CA 1
ATOM 1852 C C . TYR A 1 236 ? -22.756 7.139 -11.060 1.00 41.28 236 TYR A C 1
ATOM 1854 O O . TYR A 1 236 ? -23.972 7.069 -11.215 1.00 41.28 236 TYR A O 1
ATOM 1862 N N . ALA A 1 237 ? -22.107 8.307 -11.126 1.00 37.53 237 ALA A N 1
ATOM 1863 C CA . ALA A 1 237 ? -22.756 9.545 -11.574 1.00 37.53 237 ALA A CA 1
ATOM 1864 C C . ALA A 1 237 ? -22.959 9.560 -13.102 1.00 37.53 237 ALA A C 1
ATOM 1866 O O . ALA A 1 237 ? -23.836 10.255 -13.600 1.00 37.53 237 ALA A O 1
ATOM 1867 N N . THR A 1 238 ? -22.199 8.741 -13.833 1.00 37.31 238 THR A N 1
ATOM 1868 C CA . THR A 1 238 ? -22.357 8.486 -15.274 1.00 37.31 238 THR A CA 1
ATOM 1869 C C . THR A 1 238 ? -23.176 7.227 -15.581 1.00 37.31 238 THR A C 1
ATOM 1871 O O . THR A 1 238 ? -23.332 6.865 -16.740 1.00 37.31 238 THR A O 1
ATOM 1874 N N . GLY A 1 239 ? -23.801 6.592 -14.581 1.00 32.69 239 GLY A N 1
ATOM 1875 C CA . GLY A 1 239 ? -24.705 5.445 -14.770 1.00 32.69 239 GLY A CA 1
ATOM 1876 C C . GLY A 1 239 ? -26.017 5.751 -15.516 1.00 32.69 239 GLY A C 1
ATOM 1877 O O . GLY A 1 239 ? -26.889 4.890 -15.576 1.00 32.69 239 GLY A O 1
ATOM 1878 N N . ALA A 1 240 ? -26.169 6.956 -16.074 1.00 35.34 240 ALA A N 1
ATOM 1879 C CA . ALA A 1 240 ? -27.280 7.347 -16.941 1.00 35.34 240 ALA A CA 1
ATOM 1880 C C . ALA A 1 240 ? -26.838 7.858 -18.327 1.00 35.34 240 ALA A C 1
ATOM 1882 O O . ALA A 1 240 ? -27.694 8.222 -19.129 1.00 35.34 240 ALA A O 1
ATOM 1883 N N . THR A 1 241 ? -25.544 7.858 -18.660 1.00 36.50 241 THR A N 1
ATOM 1884 C CA . THR A 1 241 ? -25.075 8.266 -19.992 1.00 36.50 241 THR A CA 1
ATOM 1885 C C . THR A 1 241 ? -23.881 7.423 -20.418 1.00 36.50 241 THR A C 1
ATOM 1887 O O . THR A 1 241 ? -22.893 7.298 -19.700 1.00 36.50 241 THR A O 1
ATOM 1890 N N . GLY A 1 242 ? -24.030 6.792 -21.585 1.00 34.47 242 GLY A N 1
ATOM 1891 C CA . GLY A 1 242 ? -23.115 5.800 -22.136 1.00 34.47 242 GLY A CA 1
ATOM 1892 C C . GLY A 1 242 ? -21.658 6.252 -22.197 1.00 34.47 242 GLY A C 1
ATOM 1893 O O . GLY A 1 242 ? -21.347 7.438 -22.263 1.00 34.47 242 GLY A O 1
ATOM 1894 N N . SER A 1 243 ? -20.774 5.257 -22.187 1.00 32.66 243 SER A N 1
ATOM 1895 C CA . SER A 1 243 ? -19.332 5.392 -22.368 1.00 32.66 243 SER A CA 1
ATOM 1896 C C . SER A 1 243 ? -18.994 6.348 -23.516 1.00 32.66 243 SER A C 1
ATOM 1898 O O . SER A 1 243 ? -19.132 5.995 -24.688 1.00 32.66 243 SER A O 1
ATOM 1900 N N . THR A 1 244 ? -18.520 7.547 -23.192 1.00 34.09 244 THR A N 1
ATOM 1901 C CA . THR A 1 244 ? -17.839 8.414 -24.153 1.00 34.09 244 THR A CA 1
ATOM 1902 C C . THR A 1 244 ? -16.479 7.803 -24.451 1.00 34.09 244 THR A C 1
ATOM 1904 O O . THR A 1 244 ? -15.543 7.893 -23.660 1.00 34.09 244 THR A O 1
ATOM 1907 N N . VAL A 1 245 ? -16.401 7.110 -25.585 1.00 39.50 245 VAL A N 1
ATOM 1908 C CA . VAL A 1 245 ? -15.142 6.688 -26.192 1.00 39.50 245 VAL A CA 1
ATOM 1909 C C . VAL A 1 245 ? -14.586 7.901 -26.934 1.00 39.50 245 VAL A C 1
ATOM 1911 O O . VAL A 1 245 ? -15.064 8.243 -28.012 1.00 39.50 245 VAL A O 1
ATOM 1914 N N . ASP A 1 246 ? -13.588 8.568 -26.353 1.00 37.94 246 ASP A N 1
ATOM 1915 C CA . ASP A 1 246 ? -13.051 9.831 -26.889 1.00 37.94 246 ASP A CA 1
ATOM 1916 C C . ASP A 1 246 ? -12.357 9.684 -28.254 1.00 37.94 246 ASP A C 1
ATOM 1918 O O . ASP A 1 246 ? -12.152 10.674 -28.960 1.00 37.94 246 ASP A O 1
ATOM 1922 N N . LYS A 1 247 ? -12.006 8.463 -28.681 1.00 36.94 247 LYS A N 1
ATOM 1923 C CA . LYS A 1 247 ? -11.420 8.239 -30.007 1.00 36.94 247 LYS A CA 1
ATOM 1924 C C . LYS A 1 247 ? -11.554 6.790 -30.464 1.00 36.94 247 LYS A C 1
ATOM 1926 O O . LYS A 1 247 ? -10.821 5.919 -30.006 1.00 36.94 247 LYS A O 1
ATOM 1931 N N . ILE A 1 248 ? -12.437 6.539 -31.426 1.00 43.19 248 ILE A N 1
ATOM 1932 C CA . ILE A 1 248 ? -12.427 5.293 -32.199 1.00 43.19 248 ILE A CA 1
ATOM 1933 C C . ILE A 1 248 ? -11.605 5.565 -33.458 1.00 43.19 248 ILE A C 1
ATOM 1935 O O . ILE A 1 248 ? -12.027 6.314 -34.337 1.00 43.19 248 ILE A O 1
ATOM 1939 N N . VAL A 1 249 ? -10.403 4.994 -33.538 1.00 41.12 249 VAL A N 1
ATOM 1940 C CA . VAL A 1 249 ? -9.634 4.969 -34.789 1.00 41.12 249 VAL A CA 1
ATOM 1941 C C . VAL A 1 249 ? -10.178 3.809 -35.614 1.00 41.12 249 VAL A C 1
ATOM 1943 O O . VAL A 1 249 ? -9.829 2.654 -35.383 1.00 41.12 249 VAL A O 1
ATOM 1946 N N . LEU A 1 250 ? -11.087 4.114 -36.539 1.00 45.94 250 LEU A N 1
ATOM 1947 C CA . LEU A 1 250 ? -11.577 3.138 -37.505 1.00 45.94 250 LEU A CA 1
ATOM 1948 C C . LEU A 1 250 ? -10.448 2.850 -38.500 1.00 45.94 250 LEU A C 1
ATOM 1950 O O . LEU A 1 250 ? -9.993 3.745 -39.209 1.00 45.94 250 LEU A O 1
ATOM 1954 N N . ASN A 1 251 ? -9.965 1.609 -38.516 1.00 38.84 251 ASN A N 1
ATOM 1955 C CA . ASN A 1 251 ? -9.071 1.131 -39.567 1.00 38.84 251 ASN A CA 1
ATOM 1956 C C . ASN A 1 251 ? -9.870 1.002 -40.882 1.00 38.84 251 ASN A C 1
ATOM 1958 O O . ASN A 1 251 ? -11.090 0.840 -40.829 1.00 38.84 251 ASN A O 1
ATOM 1962 N N . GLU A 1 252 ? -9.218 1.016 -42.048 1.00 48.16 252 GLU A N 1
ATOM 1963 C CA . GLU A 1 252 ? -9.859 1.033 -43.388 1.00 48.16 252 GLU A CA 1
ATOM 1964 C C . GLU A 1 252 ? -10.797 -0.164 -43.687 1.00 48.16 252 GLU A C 1
ATOM 1966 O O . GLU A 1 252 ? -11.420 -0.239 -44.741 1.00 48.16 252 GLU A O 1
ATOM 1971 N N . GLN A 1 253 ? -10.915 -1.107 -42.755 1.00 43.72 253 GLN A N 1
ATOM 1972 C CA . GLN A 1 253 ? -11.725 -2.323 -42.838 1.00 43.72 253 GLN A CA 1
ATOM 1973 C C . GLN A 1 253 ? -12.980 -2.275 -41.949 1.00 43.72 253 GLN A C 1
ATOM 1975 O O . GLN A 1 253 ? -13.694 -3.272 -41.845 1.00 43.72 253 GLN A O 1
ATOM 1980 N N . ALA A 1 254 ? -13.256 -1.154 -41.277 1.00 45.88 254 ALA A N 1
ATOM 1981 C CA . ALA A 1 254 ? -14.444 -1.022 -40.444 1.00 45.88 254 ALA A CA 1
ATOM 1982 C C . ALA A 1 254 ? -15.699 -0.796 -41.306 1.00 45.88 254 ALA A C 1
ATOM 1984 O O . ALA A 1 254 ? -15.830 0.229 -41.973 1.00 45.88 254 ALA A O 1
ATOM 1985 N N . ALA A 1 255 ? -16.633 -1.747 -41.272 1.00 48.41 255 ALA A N 1
ATOM 1986 C CA . ALA A 1 255 ? -17.945 -1.623 -41.900 1.00 48.41 255 ALA A CA 1
ATOM 1987 C C . ALA A 1 255 ? -18.999 -1.251 -40.844 1.00 48.41 255 ALA A C 1
ATOM 1989 O O . ALA A 1 255 ? -19.134 -1.944 -39.836 1.00 48.41 255 ALA A O 1
ATOM 1990 N N . LEU A 1 256 ? -19.740 -0.167 -41.085 1.00 46.12 256 LEU A N 1
ATOM 1991 C CA . LEU A 1 256 ? -20.944 0.196 -40.332 1.00 46.12 256 LEU A CA 1
ATOM 1992 C C . LEU A 1 256 ? -22.142 -0.543 -40.931 1.00 46.12 256 LEU A C 1
ATOM 1994 O O . LEU A 1 256 ? -22.338 -0.515 -42.150 1.00 46.12 256 LEU A O 1
ATOM 1998 N N . TYR A 1 257 ? -22.942 -1.197 -40.091 1.00 39.62 257 TYR A N 1
ATOM 1999 C CA . TYR A 1 257 ? -24.152 -1.878 -40.541 1.00 39.62 257 TYR A CA 1
ATOM 2000 C C . TYR A 1 257 ? -25.352 -0.931 -40.451 1.00 39.62 257 TYR A C 1
ATOM 2002 O O . TYR A 1 257 ? -25.420 -0.031 -39.613 1.00 39.62 257 TYR A O 1
ATOM 2010 N N . GLN A 1 258 ? -26.318 -1.114 -41.349 1.00 33.97 258 GLN A N 1
ATOM 2011 C CA . GLN A 1 258 ? -27.528 -0.298 -41.378 1.00 33.97 258 GLN A CA 1
ATOM 2012 C C . GLN A 1 258 ? -28.328 -0.505 -40.081 1.00 33.97 258 GLN A C 1
ATOM 2014 O O . GLN A 1 258 ? -28.899 -1.572 -39.867 1.00 33.97 258 GLN A O 1
ATOM 2019 N N . GLY A 1 259 ? -28.353 0.516 -39.221 1.00 37.44 259 GLY A N 1
ATOM 2020 C CA . GLY A 1 259 ? -28.961 0.465 -37.885 1.00 37.44 259 GLY A CA 1
ATOM 2021 C C . GLY A 1 259 ? -28.129 1.157 -36.802 1.00 37.44 259 GLY A C 1
ATOM 2022 O O . GLY A 1 259 ? -28.675 1.506 -35.758 1.00 37.44 259 GLY A O 1
ATOM 2023 N N . ASP A 1 260 ? -26.849 1.418 -37.069 1.00 41.25 260 ASP A N 1
ATOM 2024 C CA . ASP A 1 260 ? -25.962 2.103 -36.129 1.00 41.25 260 ASP A CA 1
ATOM 2025 C C . ASP A 1 260 ? -26.177 3.628 -36.160 1.00 41.25 260 ASP A C 1
ATOM 2027 O O . ASP A 1 260 ? -26.148 4.261 -37.218 1.00 41.25 260 ASP A O 1
ATOM 2031 N N . SER A 1 261 ? -26.393 4.237 -34.989 1.00 45.50 261 SER A N 1
ATOM 2032 C CA . SER A 1 261 ? -26.559 5.688 -34.840 1.00 45.50 261 SER A CA 1
ATOM 2033 C C . SER A 1 261 ? -25.282 6.343 -34.320 1.00 45.50 261 SER A C 1
ATOM 2035 O O . SER A 1 261 ? -24.793 5.985 -33.247 1.00 45.50 261 SER A O 1
ATOM 2037 N N . VAL A 1 262 ? -24.786 7.356 -35.031 1.00 46.03 262 VAL A N 1
ATOM 2038 C CA . VAL A 1 262 ? -23.686 8.216 -34.570 1.00 46.03 262 VAL A CA 1
ATOM 2039 C C . VAL A 1 262 ? -24.275 9.438 -33.866 1.00 46.03 262 VAL A C 1
ATOM 2041 O O . VAL A 1 262 ? -25.206 10.061 -34.376 1.00 46.03 262 VAL A O 1
ATOM 2044 N N . ALA A 1 263 ? -23.754 9.777 -32.684 1.00 38.47 263 ALA A N 1
ATOM 2045 C CA . ALA A 1 263 ? -24.213 10.936 -31.923 1.00 38.47 263 ALA A CA 1
ATOM 2046 C C . ALA A 1 263 ? -23.955 12.256 -32.689 1.00 38.47 263 ALA A C 1
ATOM 2048 O O . ALA A 1 263 ? -22.897 12.402 -33.314 1.00 38.47 263 ALA A O 1
ATOM 2049 N N . PRO A 1 264 ? -24.881 13.234 -32.637 1.00 36.62 264 PRO A N 1
ATOM 2050 C CA . PRO A 1 264 ? -24.710 14.514 -33.316 1.00 36.62 264 PRO A CA 1
ATOM 2051 C C . PRO A 1 264 ? -23.556 15.296 -32.670 1.00 36.62 264 PRO A C 1
ATOM 2053 O O . PRO A 1 264 ? -23.576 15.564 -31.471 1.00 36.62 264 PRO A O 1
ATOM 2056 N N . GLY A 1 265 ? -22.529 15.626 -33.459 1.00 40.81 265 GLY A N 1
ATOM 2057 C CA . GLY A 1 265 ? -21.338 16.358 -32.996 1.00 40.81 265 GLY A CA 1
ATOM 2058 C C . GLY A 1 265 ? -19.999 15.833 -33.523 1.00 40.81 265 GLY A C 1
ATOM 2059 O O . GLY A 1 265 ? -18.984 16.513 -33.384 1.00 40.81 265 GLY A O 1
ATOM 2060 N N . TYR A 1 266 ? -19.971 14.664 -34.171 1.00 41.44 266 TYR A N 1
ATOM 2061 C CA . TYR A 1 266 ? -18.762 14.180 -34.840 1.00 41.44 266 TYR A CA 1
ATOM 2062 C C . TYR A 1 266 ? -18.577 14.858 -36.203 1.00 41.44 266 TYR A C 1
ATOM 2064 O O . TYR A 1 266 ? -19.306 14.595 -37.157 1.00 41.44 266 TYR A O 1
ATOM 2072 N N . VAL A 1 267 ? -17.567 15.724 -36.299 1.00 38.97 267 VAL A N 1
ATOM 2073 C CA . VAL A 1 267 ? -17.096 16.283 -37.572 1.00 38.97 267 VAL A CA 1
ATOM 2074 C C . VAL A 1 267 ? -16.273 15.214 -38.290 1.00 38.97 267 VAL A C 1
ATOM 2076 O O . VAL A 1 267 ? -15.182 14.852 -37.849 1.00 38.97 267 VAL A O 1
ATOM 2079 N N . ILE A 1 268 ? -16.786 14.709 -39.412 1.00 46.72 268 ILE A N 1
ATOM 2080 C CA . ILE A 1 268 ? -16.041 13.827 -40.314 1.00 46.72 268 ILE A CA 1
ATOM 2081 C C . ILE A 1 268 ? -14.987 14.684 -41.026 1.00 46.72 268 ILE A C 1
ATOM 2083 O O . ILE A 1 268 ? -15.258 15.317 -42.041 1.00 46.72 268 ILE A O 1
ATOM 2087 N N . SER A 1 269 ? -13.767 14.738 -40.491 1.00 41.09 269 SER A N 1
ATOM 2088 C CA . SER A 1 269 ? -12.619 15.298 -41.211 1.00 41.09 269 SER A CA 1
ATOM 2089 C C . SER A 1 269 ? -12.007 14.213 -42.098 1.00 41.09 269 SER A C 1
ATOM 2091 O O . SER A 1 269 ? -10.981 13.624 -41.760 1.00 41.09 269 SER A O 1
ATOM 2093 N N . GLY A 1 270 ? -12.643 13.944 -43.235 1.00 37.34 270 GLY A N 1
ATOM 2094 C CA . GLY A 1 270 ? -12.111 13.081 -44.285 1.00 37.34 270 GLY A CA 1
ATOM 2095 C C . GLY A 1 270 ? -12.225 13.783 -45.631 1.00 37.34 270 GLY A C 1
ATOM 2096 O O . GLY A 1 270 ? -13.315 14.179 -46.027 1.00 37.34 270 GLY A O 1
ATOM 2097 N N . LYS A 1 271 ? -11.100 13.963 -46.329 1.00 33.38 271 LYS A N 1
ATOM 2098 C CA . LYS A 1 271 ? -11.079 14.429 -47.722 1.00 33.38 271 LYS A CA 1
ATOM 2099 C C . LYS A 1 271 ? -11.915 13.465 -48.569 1.00 33.38 271 LYS A C 1
ATOM 2101 O O . LYS A 1 271 ? -11.561 12.294 -48.680 1.00 33.38 271 LYS A O 1
ATOM 2106 N N . GLU A 1 272 ? -12.990 13.966 -49.168 1.00 34.50 272 GLU A N 1
ATOM 2107 C CA . GLU A 1 272 ? -13.784 13.229 -50.147 1.00 34.50 272 GLU A CA 1
ATOM 2108 C C . GLU A 1 272 ? -12.908 12.866 -51.353 1.00 34.50 272 GLU A C 1
ATOM 2110 O O . GLU A 1 272 ? -12.544 13.720 -52.162 1.00 34.50 272 GLU A O 1
ATOM 2115 N N . HIS A 1 273 ? -12.581 11.583 -51.495 1.00 30.38 273 HIS A N 1
ATOM 2116 C CA . HIS A 1 273 ? -12.281 11.020 -52.803 1.00 30.38 273 HIS A CA 1
ATOM 2117 C C . HIS A 1 273 ? -13.561 10.384 -53.336 1.00 30.38 273 HIS A C 1
ATOM 2119 O O . HIS A 1 273 ? -13.976 9.306 -52.919 1.00 30.38 273 HIS A O 1
ATOM 2125 N N . LEU A 1 274 ? -14.196 11.113 -54.252 1.00 36.31 274 LEU A N 1
ATOM 2126 C CA . LEU A 1 274 ? -15.327 10.681 -55.061 1.00 36.31 274 LEU A CA 1
ATOM 2127 C C . LEU A 1 274 ? -15.008 9.363 -55.776 1.00 36.31 274 LEU A C 1
ATOM 2129 O O . LEU A 1 274 ? -14.333 9.366 -56.804 1.00 36.31 274 LEU A O 1
ATOM 2133 N N . LEU A 1 275 ? -15.563 8.257 -55.287 1.00 31.34 275 LEU A N 1
ATOM 2134 C CA . LEU A 1 275 ? -15.864 7.094 -56.114 1.00 31.34 275 LEU A CA 1
ATOM 2135 C C . LEU A 1 275 ? -17.282 6.607 -55.800 1.00 31.34 275 LEU A C 1
ATOM 2137 O O . LEU A 1 275 ? -17.560 6.012 -54.766 1.00 31.34 275 LEU A O 1
ATOM 2141 N N . SER A 1 276 ? -18.162 6.952 -56.741 1.00 39.38 276 SER A N 1
ATOM 2142 C CA . SER A 1 276 ? -19.480 6.396 -57.048 1.00 39.38 276 SER A CA 1
ATOM 2143 C C . SER A 1 276 ? -19.915 5.186 -56.208 1.00 39.38 276 SER A C 1
ATOM 2145 O O . SER A 1 276 ? -19.518 4.052 -56.474 1.00 39.38 276 SER A O 1
ATOM 2147 N N . SER A 1 277 ? -20.824 5.408 -55.259 1.00 30.72 277 SER A N 1
ATOM 2148 C CA . SER A 1 277 ? -21.810 4.391 -54.899 1.00 30.72 277 SER A CA 1
ATOM 2149 C C . SER A 1 277 ? -23.136 5.065 -54.545 1.00 30.72 277 SER A C 1
ATOM 2151 O O . SER A 1 277 ? -23.193 6.063 -53.828 1.00 30.72 277 SER A O 1
ATOM 2153 N N . ASN A 1 278 ? -24.201 4.558 -55.161 1.00 33.81 278 ASN A N 1
ATOM 2154 C CA . ASN A 1 278 ? -25.559 5.080 -55.097 1.00 33.81 278 ASN A CA 1
ATOM 2155 C C . ASN A 1 278 ? -26.133 4.948 -53.689 1.00 33.81 278 ASN A C 1
ATOM 2157 O O . ASN A 1 278 ? -26.729 3.920 -53.397 1.00 33.81 278 ASN A O 1
ATOM 2161 N N . ASN A 1 279 ? -26.034 5.980 -52.856 1.00 28.73 279 ASN A N 1
ATOM 2162 C CA . ASN A 1 279 ? -26.955 6.156 -51.738 1.00 28.73 279 ASN A CA 1
ATOM 2163 C C . ASN A 1 279 ? -27.208 7.647 -51.508 1.00 28.73 279 ASN A C 1
ATOM 2165 O O . ASN A 1 279 ? -26.331 8.408 -51.110 1.00 28.73 279 ASN A O 1
ATOM 2169 N N . VAL A 1 280 ? -28.437 8.061 -51.810 1.00 28.59 280 VAL A N 1
ATOM 2170 C CA . VAL A 1 280 ? -28.946 9.409 -51.564 1.00 28.59 280 VAL A CA 1
ATOM 2171 C C . VAL A 1 280 ? -29.069 9.596 -50.055 1.00 28.59 280 VAL A C 1
ATOM 2173 O O . VAL A 1 280 ? -29.948 9.008 -49.428 1.00 28.59 280 VAL A O 1
ATOM 2176 N N . ILE A 1 281 ? -28.212 10.429 -49.469 1.00 32.78 281 ILE A N 1
ATOM 2177 C CA . ILE A 1 281 ? -28.377 10.887 -48.089 1.00 32.78 281 ILE A CA 1
ATOM 2178 C C . ILE A 1 281 ? -29.215 12.165 -48.135 1.00 32.78 281 ILE A C 1
ATOM 2180 O O . ILE A 1 281 ? -28.761 13.210 -48.598 1.00 32.78 281 ILE A O 1
ATOM 2184 N N . LYS A 1 282 ? -30.465 12.082 -47.666 1.00 28.84 282 LYS A N 1
ATOM 2185 C CA . LYS A 1 282 ? -31.233 13.270 -47.288 1.00 28.84 282 LYS A CA 1
ATOM 2186 C C . LYS A 1 282 ? -30.706 13.758 -45.943 1.00 28.84 282 LYS A C 1
ATOM 2188 O O . LYS A 1 282 ? -30.884 13.090 -44.930 1.00 28.84 282 LYS A O 1
ATOM 2193 N N . VAL A 1 283 ? -30.078 14.926 -45.962 1.00 30.16 283 VAL A N 1
ATOM 2194 C CA . VAL A 1 283 ? -29.766 15.717 -44.772 1.00 30.16 283 VAL A CA 1
ATOM 2195 C C . VAL A 1 283 ? -31.088 16.195 -44.165 1.00 30.16 283 VAL A C 1
ATOM 2197 O O . VAL A 1 283 ? -31.913 16.774 -44.872 1.00 30.16 283 VAL A O 1
ATOM 2200 N N . ILE A 1 284 ? -31.303 15.935 -42.877 1.00 28.52 284 ILE A N 1
ATOM 2201 C CA . ILE A 1 284 ? -32.293 16.660 -42.075 1.00 28.52 284 ILE A CA 1
ATOM 2202 C C . ILE A 1 284 ? -31.483 17.487 -41.081 1.00 28.52 284 ILE A C 1
ATOM 2204 O O . ILE A 1 284 ? -30.804 16.929 -40.223 1.00 28.52 284 ILE A O 1
ATOM 2208 N N . GLU A 1 285 ? -31.508 18.804 -41.271 1.00 31.05 285 GLU A N 1
ATOM 2209 C CA . GLU A 1 285 ? -30.988 19.788 -40.322 1.00 31.05 285 GLU A CA 1
ATOM 2210 C C . GLU A 1 285 ? -31.905 19.868 -39.095 1.00 31.05 285 GLU A C 1
ATOM 2212 O O . GLU A 1 285 ? -33.134 19.864 -39.225 1.00 31.05 285 GLU A O 1
ATOM 2217 N N . GLY A 1 286 ? -31.288 19.962 -37.917 1.00 29.64 286 GLY A N 1
ATOM 2218 C CA . GLY A 1 286 ? -31.926 20.179 -36.620 1.00 29.64 286 GLY A CA 1
ATOM 2219 C C . GLY A 1 286 ? -30.892 20.189 -35.511 1.00 29.64 286 GLY A C 1
ATOM 2220 O O . GLY A 1 286 ? -30.434 19.082 -35.156 1.00 29.64 286 GLY A O 1
#

Secondary structure (DSSP, 8-state):
--TTHHHHHHHHHHHHHHHHHHHHHHHHHT--S--HHHHHHHHHHHHHHHHHHHHHHHTTSB-TTS-B-S---BSS--TTHHHHHHHHHHHHHHHHHHHHHHHHHTTS-----------SS-HHHHHHHHHHHHHHHHHHHTS----S---TT---------HHHHHHHHHHHHHHHHHHHHHHHHT-BS-HHHHHHHHHHHHHHTT--HHHHHHHHHH--SHHHHHHHHHHHHTTTTTTS----S-----TT-PPPTTPPPPTT---------------------

Foldseek 3Di:
DCQVPLLLVLLVLLLVLLVLLLVLLVLLLVQAQEDLLVLLLNLQSLLLSLLSVLLCCLLQQAPLVSHGGSGGAFPDDDSCLSVVSSVLSNVLSVLSVVLSVLSVVQVPDDDDDDDDDPDDPPDVVVVLSVLSVVLSVLSVVVPPPPDDDPDPPPDRDNGDDDPVSSVSSVVSSLVSQVSSLVCCVSGPGPDNVSSLCSSLVVCVVSVQDLVSLVSQCVSHDHPSSVVSSCCSNVVVVCVPPDDDPVDDPDDPPDDDDPPDDDDPPDDPPDDDPDDDDDDDDDDDDD

Sequence (286 aa):
MAELAASVLGIAGVASVLQNLLQCYKDFLRARDFPQSLTTLMLQATLLENSTRSWAEAVGLMDHSGAPLNMFLIEHPTKENAQLAAQTLSHIQRLMNNANETLNEYNFAEEPRALAHIRSSLSKEEESESRRRKILQKFSRAIPRTSSHESSRMVRRRVSWSLLDEERLEKTLSEVTVLLDRLNTDFKPKDPETQMTGYQSSLQSLGIEKEEMQIIATMAVDKVSRAVAALSTKGYATGATGSTVDKIVLNEQAALYQGDSVAPGYVISGKEHLLSSNNVIKVIEG

Radius of gyration: 25.65 Å; chains: 1; bounding box: 61×44×90 Å

pLDDT: mean 70.8, std 23.12, range [28.52, 97.19]